Protein AF-A0AAV0IP34-F1 (afdb_monomer)

Mean predicted aligned error: 5.42 Å

Structure (mmCIF, N/CA/C/O backbone):
data_AF-A0AAV0IP34-F1
#
_entry.id   AF-A0AAV0IP34-F1
#
loop_
_atom_site.group_PDB
_atom_site.id
_atom_site.type_symbol
_atom_site.label_atom_id
_atom_site.label_alt_id
_atom_site.label_comp_id
_atom_site.label_asym_id
_atom_site.label_entity_id
_atom_site.label_seq_id
_atom_site.pdbx_PDB_ins_code
_atom_site.Cartn_x
_atom_site.Cartn_y
_atom_site.Cartn_z
_atom_site.occupancy
_atom_site.B_iso_or_equiv
_atom_site.auth_seq_id
_atom_site.auth_comp_id
_atom_site.auth_asym_id
_atom_site.auth_atom_id
_atom_site.pdbx_PDB_model_num
ATOM 1 N N . MET A 1 1 ? -0.273 5.640 -24.194 1.00 86.75 1 MET A N 1
ATOM 2 C CA . MET A 1 1 ? 0.929 6.507 -24.298 1.00 86.75 1 MET A CA 1
ATOM 3 C C . MET A 1 1 ? 2.109 5.747 -23.701 1.00 86.75 1 MET A C 1
ATOM 5 O O . MET A 1 1 ? 1.901 5.108 -22.683 1.00 86.75 1 MET A O 1
ATOM 9 N N . SER A 1 2 ? 3.304 5.751 -24.304 1.00 94.38 2 SER A N 1
ATOM 10 C CA . SER A 1 2 ? 4.506 5.132 -23.705 1.00 94.38 2 SER A CA 1
ATOM 11 C C . SER A 1 2 ? 5.457 6.221 -23.221 1.00 94.38 2 SER A C 1
ATOM 13 O O . SER A 1 2 ? 5.712 7.173 -23.952 1.00 94.38 2 SER A O 1
ATOM 15 N N . LEU A 1 3 ? 5.998 6.055 -22.018 1.00 96.06 3 LEU A N 1
ATOM 16 C CA . LEU A 1 3 ? 6.960 6.950 -21.382 1.00 96.06 3 LEU A CA 1
ATOM 17 C C . LEU A 1 3 ? 8.243 6.187 -21.041 1.00 96.06 3 LEU A C 1
ATOM 19 O O . LEU A 1 3 ? 8.255 4.955 -20.961 1.00 96.06 3 LEU A O 1
ATOM 23 N N . LYS A 1 4 ? 9.330 6.927 -20.830 1.00 95.19 4 LYS A N 1
ATOM 24 C CA . LYS A 1 4 ? 10.587 6.391 -20.308 1.00 95.19 4 LYS A CA 1
ATOM 25 C C . LYS A 1 4 ? 10.947 7.160 -19.036 1.00 95.19 4 LYS A C 1
ATOM 27 O O . LYS A 1 4 ? 11.307 8.330 -19.112 1.00 95.19 4 LYS A O 1
ATOM 32 N N . LEU A 1 5 ? 10.805 6.511 -17.884 1.00 91.62 5 LEU A N 1
ATOM 33 C CA . LEU A 1 5 ? 11.184 7.040 -16.575 1.00 91.62 5 LEU A CA 1
ATOM 34 C C . LEU A 1 5 ? 12.623 6.608 -16.283 1.00 91.62 5 LEU A C 1
ATOM 36 O O . LEU A 1 5 ? 12.868 5.480 -15.855 1.00 91.62 5 LEU A O 1
ATOM 40 N N . GLY A 1 6 ? 13.576 7.481 -16.610 1.00 92.88 6 GLY A N 1
ATOM 41 C CA . GLY A 1 6 ? 15.000 7.155 -16.581 1.00 92.88 6 GLY A CA 1
ATOM 42 C C . GLY A 1 6 ? 15.356 6.074 -17.601 1.00 92.88 6 GLY A C 1
ATOM 43 O O . GLY A 1 6 ? 15.267 6.291 -18.810 1.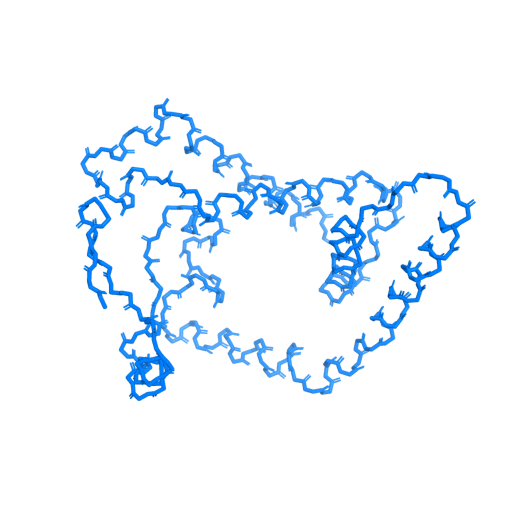00 92.88 6 GLY A O 1
ATOM 44 N N . CYS A 1 7 ? 15.748 4.899 -17.125 1.00 94.00 7 CYS A N 1
ATOM 45 C CA . CYS A 1 7 ? 16.022 3.694 -17.904 1.00 94.00 7 CYS A CA 1
ATOM 46 C C . CYS A 1 7 ? 14.799 2.767 -18.029 1.00 94.00 7 CYS A C 1
ATOM 48 O O . CYS A 1 7 ? 14.818 1.860 -18.861 1.00 94.00 7 CYS A O 1
ATOM 50 N N . THR A 1 8 ? 13.723 3.016 -17.278 1.00 92.00 8 THR A N 1
ATOM 51 C CA . THR A 1 8 ? 12.540 2.146 -17.205 1.00 92.00 8 THR A CA 1
ATOM 52 C C . THR A 1 8 ? 11.464 2.594 -18.194 1.00 92.00 8 THR A C 1
ATOM 54 O O . THR A 1 8 ? 11.059 3.756 -18.214 1.00 92.00 8 THR A O 1
ATOM 57 N N . ARG A 1 9 ? 10.973 1.682 -19.042 1.00 94.75 9 ARG A N 1
ATOM 58 C CA . ARG A 1 9 ? 9.869 1.966 -19.974 1.00 94.75 9 ARG A CA 1
ATOM 59 C C . ARG A 1 9 ? 8.528 1.704 -19.291 1.00 94.75 9 ARG A C 1
ATOM 61 O O . ARG A 1 9 ? 8.331 0.638 -18.723 1.00 94.75 9 ARG A O 1
ATOM 68 N N . VAL A 1 10 ? 7.605 2.655 -19.397 1.00 94.50 10 VAL A N 1
ATOM 69 C CA . VAL A 1 10 ? 6.279 2.592 -18.770 1.00 94.50 10 VAL A CA 1
ATOM 70 C C . VAL A 1 10 ? 5.200 2.819 -19.820 1.00 94.50 10 VAL A C 1
ATOM 72 O O . VAL A 1 10 ? 5.278 3.758 -20.611 1.00 94.50 10 VAL A O 1
ATOM 75 N N . LEU A 1 11 ? 4.174 1.971 -19.822 1.00 95.06 11 LEU A N 1
ATOM 76 C CA . LEU A 1 11 ? 2.972 2.168 -20.625 1.00 95.06 11 LEU A CA 1
ATOM 77 C C . LEU A 1 11 ? 1.887 2.813 -19.759 1.00 95.06 11 LEU A C 1
ATOM 79 O O . LEU A 1 11 ? 1.485 2.256 -18.744 1.00 95.06 11 LEU A O 1
ATOM 83 N N . VAL A 1 12 ? 1.391 3.972 -20.185 1.00 96.38 12 VAL A N 1
ATOM 84 C CA . VAL A 1 12 ? 0.277 4.668 -19.537 1.00 96.38 12 VAL A CA 1
ATOM 85 C C . VAL A 1 12 ? -1.031 4.267 -20.210 1.00 96.38 12 VAL A C 1
ATOM 87 O O . VAL A 1 12 ? -1.245 4.532 -21.404 1.00 96.38 12 VAL A O 1
ATOM 90 N N . VAL A 1 13 ? -1.900 3.644 -19.414 1.00 96.81 13 VAL A N 1
ATOM 91 C CA . VAL A 1 13 ? -3.274 3.272 -19.759 1.00 96.81 13 VAL A CA 1
ATOM 92 C C . VAL A 1 13 ? -4.207 4.387 -19.289 1.00 96.81 13 VAL A C 1
ATOM 94 O O . VAL A 1 13 ? -4.384 4.590 -18.096 1.00 96.81 13 VAL A O 1
ATOM 97 N N . SER A 1 14 ? -4.786 5.129 -20.234 1.00 96.75 14 SER A N 1
ATOM 98 C CA . SER A 1 14 ? -5.548 6.359 -19.955 1.00 96.75 14 SER A CA 1
ATOM 99 C C . SER A 1 14 ? -6.949 6.364 -20.579 1.00 96.75 14 SER A C 1
ATOM 101 O O . SER A 1 14 ? -7.483 7.418 -20.909 1.00 96.75 14 SER A O 1
ATOM 103 N N . SER A 1 15 ? -7.538 5.187 -20.813 1.00 97.62 15 SER A N 1
ATOM 104 C CA . SER A 1 15 ? -8.930 5.062 -21.266 1.00 97.62 15 SER A CA 1
ATOM 105 C C . SER A 1 15 ? -9.564 3.789 -20.718 1.00 97.62 15 SER A C 1
ATOM 107 O O . SER A 1 15 ? -8.869 2.787 -20.550 1.00 97.62 15 SER A O 1
ATOM 109 N N . ALA A 1 16 ? -10.881 3.813 -20.501 1.00 98.25 16 ALA A N 1
ATOM 110 C CA . ALA A 1 16 ? -11.627 2.663 -19.992 1.00 98.25 16 ALA A CA 1
ATOM 111 C C . ALA A 1 16 ? -11.481 1.428 -20.897 1.00 98.25 16 ALA A C 1
ATOM 113 O O . ALA A 1 16 ? -11.201 0.343 -20.404 1.00 98.25 16 ALA A O 1
ATOM 114 N N . ARG A 1 17 ? -11.558 1.609 -22.225 1.00 98.06 17 ARG A N 1
ATOM 115 C CA . ARG A 1 17 ? -11.371 0.520 -23.200 1.00 98.06 17 ARG A CA 1
ATOM 116 C C . ARG A 1 17 ? -10.004 -0.154 -23.059 1.00 98.06 17 ARG A C 1
ATOM 118 O O . ARG A 1 17 ? -9.910 -1.372 -23.085 1.00 98.06 17 ARG A O 1
ATOM 125 N N . MET A 1 18 ? -8.939 0.636 -22.908 1.00 97.31 18 MET A N 1
ATOM 126 C CA . MET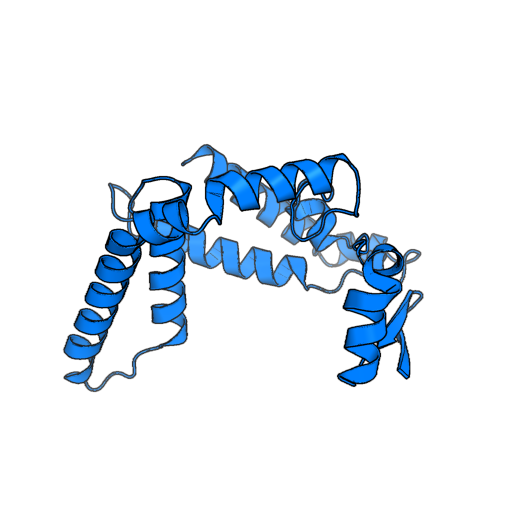 A 1 18 ? -7.594 0.081 -22.722 1.00 97.31 18 MET A CA 1
ATOM 127 C C . MET A 1 18 ? -7.407 -0.541 -21.336 1.00 97.31 18 MET A C 1
ATOM 129 O O . MET A 1 18 ? -6.674 -1.516 -21.211 1.00 97.31 18 MET A O 1
ATOM 133 N N . ALA A 1 19 ? -8.048 0.011 -20.303 1.00 97.50 19 ALA A N 1
ATOM 134 C CA . ALA A 1 19 ? -8.030 -0.572 -18.967 1.00 97.50 19 ALA A CA 1
ATOM 135 C C . ALA A 1 19 ? -8.727 -1.936 -18.946 1.00 97.50 19 ALA A C 1
ATOM 137 O O . ALA A 1 19 ? -8.187 -2.862 -18.353 1.00 97.50 19 ALA A O 1
ATOM 138 N N . GLU A 1 20 ? -9.860 -2.096 -19.639 1.00 98.25 20 GLU A N 1
ATOM 139 C CA . GLU A 1 20 ? -10.513 -3.401 -19.789 1.00 98.25 20 GLU A CA 1
ATOM 140 C C . GLU A 1 20 ? -9.595 -4.407 -20.491 1.00 98.25 20 GLU A C 1
ATOM 142 O O . GLU A 1 20 ? -9.402 -5.512 -19.987 1.00 98.25 20 GLU A O 1
ATOM 147 N N . GLU A 1 21 ? -8.951 -4.009 -21.590 1.00 98.00 21 GLU A N 1
ATOM 148 C CA . GLU A 1 21 ? -8.029 -4.902 -22.296 1.00 98.00 21 GLU A CA 1
ATOM 149 C C . GLU A 1 21 ? -6.875 -5.374 -21.395 1.00 98.00 21 GLU A C 1
ATOM 151 O O . GLU A 1 21 ? -6.560 -6.559 -21.359 1.00 98.00 21 GLU A O 1
ATOM 156 N N . VAL A 1 22 ? -6.273 -4.474 -20.614 1.00 97.19 22 VAL A N 1
ATOM 157 C CA . VAL A 1 22 ? -5.117 -4.790 -19.755 1.00 97.19 22 VAL A CA 1
ATOM 158 C C . VAL A 1 22 ? -5.511 -5.534 -18.478 1.00 97.19 22 VAL A C 1
ATOM 160 O O . VAL A 1 22 ? -4.804 -6.444 -18.057 1.00 97.19 22 VAL A O 1
ATOM 163 N N . MET A 1 23 ? -6.610 -5.139 -17.833 1.00 96.69 23 MET A N 1
ATOM 164 C CA . MET A 1 23 ? -6.983 -5.626 -16.499 1.00 96.69 23 MET A CA 1
ATOM 165 C C . MET A 1 23 ? -7.963 -6.802 -16.523 1.00 96.69 23 MET A C 1
ATOM 167 O O . MET A 1 23 ? -8.213 -7.379 -15.466 1.00 96.69 23 MET A O 1
ATOM 171 N N . LYS A 1 24 ? -8.536 -7.139 -17.686 1.00 97.31 24 LYS A N 1
ATOM 172 C CA . LYS A 1 24 ? -9.515 -8.224 -17.835 1.00 97.31 24 LYS A CA 1
ATOM 173 C C . LYS A 1 24 ? -9.183 -9.152 -19.000 1.00 97.31 24 LYS A C 1
ATOM 175 O O . LYS A 1 24 ? -9.094 -10.351 -18.777 1.00 97.31 24 LYS A O 1
ATOM 180 N N . THR A 1 25 ? -8.990 -8.634 -20.216 1.00 98.12 25 THR A N 1
ATOM 181 C CA . THR A 1 25 ? -8.715 -9.497 -21.384 1.00 98.12 25 THR A CA 1
ATOM 182 C C . THR A 1 25 ? -7.322 -10.131 -21.311 1.00 98.12 25 THR A C 1
ATOM 184 O O . THR A 1 25 ? -7.166 -11.318 -21.576 1.00 98.12 25 THR A O 1
ATOM 187 N N . GLN A 1 26 ? -6.312 -9.341 -20.937 1.00 97.38 26 GLN A N 1
ATOM 188 C CA . GLN A 1 26 ? -4.901 -9.735 -20.840 1.00 97.38 26 GLN A CA 1
ATOM 189 C C . GLN A 1 26 ? -4.409 -9.741 -19.383 1.00 97.38 26 GLN A C 1
ATOM 191 O O . GLN A 1 26 ? -3.225 -9.520 -19.115 1.00 97.38 26 GLN A O 1
ATOM 196 N N . ASP A 1 27 ? -5.311 -9.960 -18.426 1.00 96.31 27 ASP A N 1
ATOM 197 C CA . ASP A 1 27 ? -5.038 -9.791 -16.998 1.00 96.31 27 ASP A CA 1
ATOM 198 C C . ASP A 1 27 ? -3.841 -10.630 -16.522 1.00 96.31 27 ASP A C 1
ATOM 200 O O . ASP A 1 27 ? -2.946 -10.105 -15.864 1.00 96.31 27 ASP A O 1
ATOM 204 N N . LEU A 1 28 ? -3.746 -11.898 -16.926 1.00 96.00 28 LEU A N 1
ATOM 205 C CA . LEU A 1 28 ? -2.649 -12.793 -16.555 1.00 96.00 28 LEU A CA 1
ATOM 206 C C . LEU A 1 28 ? -1.280 -12.295 -17.039 1.00 96.00 28 LEU A C 1
ATOM 208 O O . LEU A 1 28 ? -0.280 -12.537 -16.366 1.00 96.00 28 LEU A O 1
ATOM 212 N N . VAL A 1 29 ? -1.227 -11.565 -18.156 1.00 96.25 29 VAL A N 1
ATOM 213 C CA . VAL A 1 29 ? 0.016 -10.989 -18.694 1.00 96.25 29 VAL A CA 1
ATOM 214 C C . VAL A 1 29 ? 0.470 -9.789 -17.858 1.00 96.25 29 VAL A C 1
ATOM 216 O O . VAL A 1 29 ? 1.665 -9.626 -17.612 1.00 96.25 29 VAL A O 1
ATOM 219 N N . PHE A 1 30 ? -0.470 -8.962 -17.387 1.00 95.62 30 PHE A N 1
ATOM 220 C CA . PHE A 1 30 ? -0.180 -7.689 -16.714 1.00 95.62 30 PHE A CA 1
ATOM 221 C C . PHE A 1 30 ? -0.392 -7.700 -15.193 1.00 95.62 30 PHE A C 1
ATOM 223 O O . PHE A 1 30 ? -0.148 -6.692 -14.531 1.00 95.62 30 PHE A O 1
ATOM 230 N N . CYS A 1 31 ? -0.831 -8.815 -14.606 1.00 94.25 31 CYS A N 1
ATOM 231 C CA . CYS A 1 31 ? -1.183 -8.877 -13.185 1.00 94.25 31 CYS A CA 1
ATOM 232 C C . CYS A 1 31 ? 0.017 -8.825 -12.229 1.00 94.25 31 CYS A C 1
ATOM 234 O O . CYS A 1 31 ? -0.170 -8.521 -11.048 1.00 94.25 31 CYS A O 1
ATOM 236 N N . SER A 1 32 ? 1.232 -9.114 -12.705 1.00 95.19 32 SER A N 1
ATOM 237 C CA . SER A 1 32 ? 2.432 -9.115 -11.863 1.00 95.19 32 SER A CA 1
ATOM 238 C C . SER A 1 32 ? 2.883 -7.697 -11.488 1.00 95.19 32 SER A C 1
ATOM 240 O O . SER A 1 32 ? 2.605 -6.728 -12.193 1.00 95.19 32 SER A O 1
ATOM 242 N N . ARG A 1 33 ? 3.575 -7.561 -10.353 1.00 94.00 33 ARG A N 1
ATOM 243 C CA . ARG A 1 33 ? 4.037 -6.274 -9.812 1.00 94.00 33 ARG A CA 1
ATOM 244 C C . ARG A 1 33 ? 5.515 -6.023 -10.132 1.00 94.00 33 ARG A C 1
ATOM 246 O O . ARG A 1 33 ? 6.312 -6.965 -10.069 1.00 94.00 33 ARG A O 1
ATOM 253 N N . PRO A 1 34 ? 5.905 -4.775 -10.458 1.00 92.62 34 PRO A N 1
ATOM 254 C CA . PRO A 1 34 ? 7.310 -4.429 -10.648 1.00 92.62 34 PRO A CA 1
ATOM 255 C C . PRO A 1 34 ? 8.094 -4.587 -9.338 1.00 92.62 34 PRO A C 1
ATOM 257 O O . PRO A 1 34 ? 7.546 -4.425 -8.250 1.00 92.62 34 PRO A O 1
ATOM 260 N N . SER A 1 35 ? 9.387 -4.903 -9.442 1.00 93.12 35 SER A N 1
ATOM 261 C CA . SER A 1 35 ? 10.291 -4.879 -8.289 1.00 93.12 35 SER A CA 1
ATOM 262 C C . SER A 1 35 ? 10.782 -3.453 -8.088 1.00 93.12 35 SER A C 1
ATOM 264 O O . SER A 1 35 ? 11.529 -2.953 -8.923 1.00 93.12 35 SER A O 1
ATOM 266 N N . LEU A 1 36 ? 10.317 -2.812 -7.021 1.00 95.00 36 LEU A N 1
ATOM 267 C CA . LEU A 1 36 ? 10.688 -1.451 -6.641 1.00 95.00 36 LEU A CA 1
ATOM 268 C C . LEU A 1 36 ? 11.314 -1.481 -5.252 1.00 95.00 36 LEU A C 1
ATOM 270 O O . LEU A 1 36 ? 10.904 -2.286 -4.415 1.00 95.00 36 LEU A O 1
ATOM 274 N N . THR A 1 37 ? 12.272 -0.600 -4.999 1.00 96.44 37 THR A N 1
ATOM 275 C CA . THR A 1 37 ? 13.106 -0.626 -3.795 1.00 96.44 37 THR A CA 1
ATOM 276 C C . THR A 1 37 ? 12.279 -0.452 -2.525 1.00 96.44 37 THR A C 1
ATOM 278 O O . THR A 1 37 ? 12.287 -1.341 -1.675 1.00 96.44 37 THR A O 1
ATOM 281 N N . GLY A 1 38 ? 11.486 0.618 -2.416 1.00 96.06 38 GLY A N 1
ATOM 282 C CA . GLY A 1 38 ? 10.614 0.853 -1.255 1.00 96.06 38 GLY A CA 1
ATOM 283 C C . GLY A 1 38 ? 9.705 -0.346 -0.938 1.00 96.06 38 GLY A C 1
ATOM 284 O O . GLY A 1 38 ? 9.838 -0.943 0.135 1.00 96.06 38 GLY A O 1
ATOM 285 N N . PRO A 1 39 ? 8.841 -0.769 -1.884 1.00 95.31 39 PRO A N 1
ATOM 286 C CA . PRO A 1 39 ? 8.021 -1.962 -1.728 1.00 95.31 39 PRO A CA 1
ATOM 287 C C . PRO A 1 39 ? 8.812 -3.221 -1.382 1.00 95.31 39 PRO A C 1
ATOM 289 O O . PRO A 1 39 ? 8.413 -3.909 -0.452 1.00 95.31 39 PRO A O 1
ATOM 292 N N . ASN A 1 40 ? 9.929 -3.524 -2.054 1.00 95.44 40 ASN A N 1
ATOM 293 C CA . ASN A 1 40 ? 10.727 -4.727 -1.779 1.00 95.44 40 ASN A CA 1
ATOM 294 C C . ASN A 1 40 ? 11.111 -4.837 -0.297 1.00 95.44 40 ASN A C 1
ATOM 296 O O . ASN A 1 40 ? 10.975 -5.911 0.285 1.00 95.44 40 ASN A O 1
ATOM 300 N N . HIS A 1 41 ? 11.566 -3.742 0.312 1.00 95.25 41 HIS A N 1
ATOM 301 C CA . HIS A 1 41 ? 11.979 -3.742 1.714 1.00 95.25 41 HIS A CA 1
ATOM 302 C C . HIS A 1 41 ? 10.782 -3.813 2.669 1.00 95.25 41 HIS A C 1
ATOM 304 O O . HIS A 1 41 ? 10.755 -4.669 3.550 1.00 95.25 41 HIS A O 1
ATOM 310 N N . LEU A 1 42 ? 9.766 -2.970 2.460 1.00 94.69 42 LEU A N 1
ATOM 311 C CA . LEU A 1 42 ? 8.614 -2.869 3.365 1.00 94.69 42 LEU A CA 1
ATOM 312 C C . LEU A 1 42 ? 7.656 -4.063 3.299 1.00 94.69 42 LEU A C 1
ATOM 314 O O . LEU A 1 42 ? 6.862 -4.268 4.211 1.00 94.69 42 LEU A O 1
ATOM 318 N N . SER A 1 43 ? 7.709 -4.845 2.222 1.00 93.12 43 SER A N 1
ATOM 319 C CA . SER A 1 43 ? 6.861 -6.026 2.024 1.00 93.12 43 SER A CA 1
ATOM 320 C C . SER A 1 43 ? 7.591 -7.357 2.209 1.00 93.12 43 SER A C 1
ATOM 322 O O . SER A 1 43 ? 7.141 -8.388 1.698 1.00 93.12 43 SER A O 1
ATOM 324 N N . TYR A 1 44 ? 8.723 -7.345 2.919 1.00 92.50 44 TYR A N 1
ATOM 325 C CA . TYR A 1 44 ? 9.523 -8.540 3.203 1.00 92.50 44 TYR A CA 1
ATOM 326 C C . TYR A 1 44 ? 9.880 -9.318 1.929 1.00 92.50 44 TYR A C 1
ATOM 328 O O . TYR A 1 44 ? 9.560 -10.500 1.792 1.00 92.50 44 TYR A O 1
ATOM 336 N N . ASP A 1 45 ? 10.529 -8.631 0.986 1.00 93.62 45 ASP A N 1
ATOM 337 C CA . ASP A 1 45 ? 10.887 -9.155 -0.337 1.00 93.62 45 ASP A CA 1
ATOM 338 C C . ASP A 1 45 ? 9.657 -9.512 -1.195 1.00 93.62 45 ASP A C 1
ATOM 340 O O . ASP A 1 45 ? 9.589 -10.568 -1.827 1.00 93.62 45 ASP A O 1
ATOM 344 N N . ARG A 1 46 ? 8.654 -8.616 -1.220 1.00 92.44 46 ARG A N 1
ATOM 345 C CA . ARG A 1 46 ? 7.416 -8.751 -2.017 1.00 92.44 46 ARG A CA 1
ATOM 346 C C . ARG A 1 46 ? 6.658 -10.043 -1.727 1.00 92.44 46 ARG A C 1
ATOM 348 O O . ARG A 1 46 ? 6.205 -10.741 -2.638 1.00 92.44 46 ARG A O 1
ATOM 355 N N . ARG A 1 47 ? 6.513 -10.372 -0.445 1.00 91.69 47 ARG A N 1
ATOM 356 C CA . ARG A 1 47 ? 5.726 -11.527 0.019 1.00 91.69 47 ARG A CA 1
ATOM 357 C C . ARG A 1 47 ? 4.319 -11.149 0.473 1.00 91.69 47 ARG A C 1
ATOM 359 O O . ARG A 1 47 ? 3.570 -12.013 0.923 1.00 91.69 47 ARG A O 1
ATOM 366 N N . ASP A 1 48 ? 3.944 -9.883 0.329 1.00 91.81 48 ASP A N 1
ATOM 367 C CA . ASP A 1 48 ? 2.615 -9.375 0.637 1.00 91.81 48 ASP A CA 1
ATOM 368 C C . ASP A 1 48 ? 1.622 -9.541 -0.537 1.00 91.81 48 ASP A C 1
ATOM 370 O O . ASP A 1 48 ? 1.965 -9.951 -1.650 1.00 91.81 48 ASP A O 1
ATOM 374 N N . ILE A 1 49 ? 0.352 -9.205 -0.290 1.00 93.69 49 ILE A N 1
ATOM 375 C CA . ILE A 1 49 ? -0.732 -9.359 -1.275 1.00 93.69 49 ILE A CA 1
ATOM 376 C C . ILE A 1 49 ? -0.794 -8.231 -2.318 1.00 93.69 49 ILE A C 1
ATOM 378 O O . ILE A 1 49 ? -1.419 -8.411 -3.367 1.00 93.69 49 ILE A O 1
ATOM 382 N N . SER A 1 50 ? -0.187 -7.078 -2.039 1.00 92.88 50 SER A N 1
ATOM 383 C CA . SER A 1 50 ? -0.291 -5.841 -2.819 1.00 92.88 50 SER A CA 1
ATOM 384 C C . SER A 1 50 ? 0.886 -5.653 -3.778 1.00 92.88 50 SER A C 1
ATOM 386 O O . SER A 1 50 ? 0.653 -5.304 -4.942 1.00 92.88 50 SER A O 1
ATOM 388 N N . PHE A 1 51 ? 2.119 -5.912 -3.322 1.00 93.75 51 PHE A N 1
ATOM 389 C CA . PHE A 1 51 ? 3.358 -5.725 -4.095 1.00 93.75 51 PHE A CA 1
ATOM 390 C C . PHE A 1 51 ? 4.026 -7.036 -4.534 1.00 93.75 51 PHE A C 1
ATOM 392 O O . PHE A 1 51 ? 4.971 -7.011 -5.327 1.00 93.75 51 PHE A O 1
ATOM 399 N N . GLY A 1 52 ? 3.498 -8.181 -4.092 1.00 94.56 52 GLY A N 1
ATOM 400 C CA . GLY A 1 52 ? 3.935 -9.503 -4.527 1.00 94.56 52 GLY A CA 1
ATOM 401 C C . GLY A 1 52 ? 3.789 -9.755 -6.035 1.00 94.56 52 GLY A C 1
ATOM 402 O O . GLY A 1 52 ? 2.777 -9.369 -6.633 1.00 94.56 52 GLY A O 1
ATOM 403 N N . PRO A 1 53 ? 4.763 -10.423 -6.686 1.00 95.31 53 PRO A N 1
ATOM 404 C CA . PRO A 1 53 ? 4.600 -10.882 -8.058 1.00 95.31 53 PRO A CA 1
ATOM 405 C C . PRO A 1 53 ? 3.556 -12.003 -8.130 1.00 95.31 53 PRO A C 1
ATOM 407 O O . PRO A 1 53 ? 3.418 -12.825 -7.216 1.00 95.31 53 PRO A O 1
ATOM 410 N N . TYR A 1 54 ? 2.849 -12.081 -9.258 1.00 95.06 54 TYR A N 1
ATOM 411 C CA . TYR A 1 54 ? 1.866 -13.138 -9.469 1.00 95.06 54 TYR A CA 1
ATOM 412 C C . TYR A 1 54 ? 2.551 -14.511 -9.466 1.00 95.06 54 TYR A C 1
ATOM 414 O O . TYR A 1 54 ? 3.443 -14.789 -10.267 1.00 95.06 54 TYR A O 1
ATOM 422 N N . SER A 1 55 ? 2.140 -15.371 -8.539 1.00 95.00 55 SER A N 1
ATOM 423 C CA . SER A 1 55 ? 2.744 -16.681 -8.295 1.00 95.00 55 SER A CA 1
ATOM 424 C C . SER A 1 55 ? 1.728 -17.640 -7.673 1.00 95.00 55 SER A C 1
ATOM 426 O O . SER A 1 55 ? 0.651 -17.227 -7.236 1.00 95.00 55 SER A O 1
ATOM 428 N N . ALA A 1 56 ? 2.061 -18.933 -7.605 1.00 96.12 56 ALA A N 1
ATOM 429 C CA . ALA A 1 56 ? 1.223 -19.912 -6.912 1.00 96.12 56 ALA A CA 1
ATOM 430 C C . ALA A 1 56 ? 1.026 -19.552 -5.428 1.00 96.12 56 ALA A C 1
ATOM 432 O O . ALA A 1 56 ? -0.098 -19.616 -4.939 1.00 96.12 56 ALA A O 1
ATOM 433 N N . TYR A 1 57 ? 2.090 -19.095 -4.759 1.00 94.69 57 TYR A N 1
ATOM 434 C CA . TYR A 1 57 ? 2.034 -18.612 -3.379 1.00 94.69 57 TYR A CA 1
ATOM 435 C C . TYR A 1 57 ? 1.087 -17.416 -3.234 1.00 94.69 57 TYR A C 1
ATOM 437 O O . TYR A 1 57 ? 0.154 -17.463 -2.437 1.00 94.69 57 TYR A O 1
ATOM 445 N N . TRP A 1 58 ? 1.267 -16.379 -4.059 1.00 96.06 58 TRP A N 1
ATOM 446 C CA . TRP A 1 58 ? 0.426 -15.180 -4.008 1.00 96.06 58 TRP A CA 1
ATOM 447 C C . TRP A 1 58 ? -1.057 -15.506 -4.229 1.00 96.06 58 TRP A C 1
ATOM 449 O O . TRP A 1 58 ? -1.918 -14.987 -3.518 1.00 96.06 58 TRP A O 1
ATOM 459 N N . ARG A 1 59 ? -1.369 -16.406 -5.175 1.00 96.25 59 ARG A N 1
ATOM 460 C CA . ARG A 1 59 ? -2.749 -16.858 -5.411 1.00 96.25 59 ARG A CA 1
ATOM 461 C C . ARG A 1 59 ? -3.352 -17.519 -4.180 1.00 96.25 59 ARG A C 1
ATOM 463 O O . ARG A 1 59 ? -4.508 -17.244 -3.869 1.00 96.25 59 ARG A O 1
ATOM 470 N N . GLU A 1 60 ? -2.590 -18.374 -3.505 1.00 96.88 60 GLU A N 1
ATOM 471 C CA . GLU A 1 60 ? -3.077 -19.088 -2.329 1.00 96.88 60 GLU A CA 1
ATOM 472 C C . GLU A 1 60 ? -3.306 -18.133 -1.155 1.00 96.88 60 GLU A C 1
ATOM 474 O O . GLU A 1 60 ? -4.390 -18.134 -0.575 1.00 96.88 60 GLU A O 1
ATOM 479 N N . ILE A 1 61 ? -2.363 -17.227 -0.875 1.00 96.31 61 ILE A N 1
ATOM 480 C CA . ILE A 1 61 ? -2.543 -16.203 0.165 1.00 96.31 61 ILE A CA 1
ATOM 481 C C . ILE A 1 61 ? -3.749 -15.311 -0.149 1.00 96.31 61 ILE A C 1
ATOM 483 O O . ILE A 1 61 ? -4.609 -15.107 0.709 1.00 96.31 61 ILE A O 1
ATOM 487 N N . ARG A 1 62 ? -3.883 -14.832 -1.393 1.00 95.88 62 ARG A N 1
ATOM 488 C CA . ARG A 1 62 ? -5.041 -14.024 -1.803 1.00 95.88 62 ARG A CA 1
ATOM 489 C C . ARG A 1 62 ? -6.351 -14.787 -1.624 1.00 95.88 62 ARG A C 1
ATOM 491 O O . ARG A 1 62 ? -7.325 -14.209 -1.144 1.00 95.88 62 ARG A O 1
ATOM 498 N N . LYS A 1 63 ? -6.386 -16.069 -1.993 1.00 97.25 63 LYS A N 1
ATOM 499 C CA . LYS A 1 63 ? -7.556 -16.933 -1.805 1.00 97.25 63 LYS A CA 1
ATOM 500 C C . LYS A 1 63 ? -7.903 -17.063 -0.324 1.00 97.25 63 LYS A C 1
ATOM 502 O O . LYS A 1 63 ? -9.066 -16.874 0.019 1.00 97.25 63 LYS A O 1
ATOM 507 N N . ILE A 1 64 ? -6.921 -17.308 0.544 1.00 96.81 64 ILE A N 1
ATOM 508 C CA . ILE A 1 64 ? -7.119 -17.375 1.999 1.00 96.81 64 ILE A CA 1
ATOM 509 C C . ILE A 1 64 ? -7.727 -16.065 2.515 1.00 96.81 64 ILE A C 1
ATOM 511 O O . ILE A 1 64 ? -8.754 -16.097 3.194 1.00 96.81 64 ILE A O 1
ATOM 515 N N . CYS A 1 65 ? -7.163 -14.911 2.145 1.00 95.38 65 CYS A N 1
ATOM 516 C CA . CYS A 1 65 ? -7.695 -13.611 2.553 1.00 95.38 65 CYS A CA 1
ATOM 517 C C . CYS A 1 65 ? -9.143 -13.410 2.082 1.00 95.38 65 CYS A C 1
ATOM 519 O O . CYS A 1 65 ? -10.002 -13.026 2.873 1.00 95.38 65 CYS A O 1
ATOM 521 N N . VAL A 1 66 ? -9.450 -13.701 0.815 1.00 96.25 66 VAL A N 1
ATOM 522 C CA . VAL A 1 66 ? -10.812 -13.542 0.276 1.00 96.25 66 VAL A CA 1
ATOM 523 C C . VAL A 1 66 ? -11.801 -14.479 0.968 1.00 96.25 66 VAL A C 1
ATOM 525 O O . VAL A 1 66 ? -12.877 -14.048 1.376 1.00 96.25 66 VAL A O 1
ATOM 528 N N . VAL A 1 67 ? -11.437 -15.749 1.141 1.00 96.62 67 VAL A N 1
ATOM 529 C CA . VAL A 1 67 ? -12.328 -16.769 1.705 1.00 96.62 67 VAL A CA 1
ATOM 530 C C . VAL A 1 67 ? -12.539 -16.576 3.202 1.00 96.62 67 VAL A C 1
ATOM 532 O O . VAL A 1 67 ? -13.649 -16.802 3.671 1.00 96.62 67 VAL A O 1
ATOM 535 N N . HIS A 1 68 ? -11.534 -16.140 3.963 1.00 93.88 68 HIS A N 1
ATOM 536 C CA . HIS A 1 68 ? -11.603 -16.132 5.431 1.00 93.88 68 HIS A CA 1
ATOM 537 C C . HIS A 1 68 ? -11.677 -14.744 6.074 1.00 93.88 68 HIS A C 1
ATOM 539 O O . HIS A 1 68 ? -12.168 -14.634 7.201 1.00 93.88 68 HIS A O 1
ATOM 545 N N . LEU A 1 69 ? -11.218 -13.693 5.391 1.00 92.12 69 LEU A N 1
ATOM 546 C CA . LEU A 1 69 ? -11.213 -12.326 5.925 1.00 92.12 69 LEU A CA 1
ATOM 547 C C . LEU A 1 69 ? -12.238 -11.442 5.214 1.00 92.12 69 LEU A C 1
ATOM 549 O O . LEU A 1 69 ? -13.017 -10.760 5.873 1.00 92.12 69 LEU A O 1
ATOM 553 N N . PHE A 1 70 ? -12.280 -11.496 3.882 1.00 93.12 70 PHE A N 1
ATOM 554 C CA . PHE A 1 70 ? -13.088 -10.584 3.066 1.00 93.12 70 PHE A CA 1
ATOM 555 C C . PHE A 1 70 ? -14.403 -11.184 2.550 1.00 93.12 70 PHE A C 1
ATOM 557 O O . PHE A 1 70 ? -15.058 -10.586 1.698 1.00 93.12 70 PHE A O 1
ATOM 564 N N . ASN A 1 71 ? -14.826 -12.347 3.054 1.00 95.69 71 ASN A N 1
ATOM 565 C CA . ASN A 1 71 ? -16.131 -12.901 2.696 1.00 95.69 71 ASN A CA 1
ATOM 566 C C . ASN A 1 71 ? -17.276 -12.107 3.356 1.00 95.69 71 ASN A C 1
ATOM 568 O O . ASN A 1 71 ? -17.103 -11.516 4.423 1.00 95.69 71 ASN A O 1
ATOM 572 N N . SER A 1 72 ? -18.467 -12.145 2.747 1.00 96.69 72 SER A N 1
ATOM 573 C CA . SER A 1 72 ? -19.631 -11.363 3.194 1.00 96.69 72 SER A CA 1
ATOM 574 C C . SER A 1 72 ? -19.994 -11.601 4.663 1.00 96.69 72 SER A C 1
ATOM 576 O O . SER A 1 72 ? -20.242 -10.643 5.391 1.00 96.69 72 SER A O 1
ATOM 578 N N . ASN A 1 73 ? -19.969 -12.854 5.128 1.00 96.12 73 ASN A N 1
ATOM 579 C CA . ASN A 1 73 ? -20.325 -13.189 6.510 1.00 96.12 73 ASN A CA 1
ATOM 580 C C . ASN A 1 73 ? -19.321 -12.589 7.503 1.00 96.12 73 ASN A C 1
ATOM 582 O O . ASN A 1 73 ? -19.709 -12.044 8.535 1.00 96.12 73 ASN A O 1
ATOM 586 N N . ARG A 1 74 ? -18.020 -12.641 7.186 1.00 94.31 74 ARG A N 1
ATOM 587 C CA . ARG A 1 74 ? -16.971 -12.057 8.034 1.00 94.31 74 ARG A CA 1
ATOM 588 C C . ARG A 1 74 ? -17.039 -10.539 8.028 1.00 94.31 74 ARG A C 1
ATOM 590 O O . ARG A 1 74 ? -17.047 -9.938 9.098 1.00 94.31 74 ARG A O 1
ATOM 597 N N . VAL A 1 75 ? -17.215 -9.916 6.866 1.00 94.38 75 VAL A N 1
ATOM 598 C CA . VAL A 1 75 ? -17.403 -8.461 6.768 1.00 94.38 75 VAL A CA 1
ATOM 599 C C . VAL A 1 75 ? -18.625 -7.995 7.572 1.00 94.38 75 VAL A C 1
ATOM 601 O O . VAL A 1 75 ? -18.534 -6.987 8.281 1.00 94.38 75 VAL A O 1
ATOM 604 N N . GLN A 1 76 ? -19.743 -8.727 7.524 1.00 96.31 76 GLN A N 1
ATOM 605 C CA . GLN A 1 76 ? -20.938 -8.444 8.329 1.00 96.31 76 GLN A CA 1
ATOM 606 C C . GLN A 1 76 ? -20.686 -8.627 9.828 1.00 96.31 76 GLN A C 1
ATOM 608 O O . GLN A 1 76 ? -21.112 -7.787 10.615 1.00 96.31 76 GLN A O 1
ATOM 613 N N . SER A 1 77 ? -19.924 -9.648 10.230 1.00 95.00 77 SER A N 1
ATOM 614 C CA . SER A 1 77 ? -19.587 -9.860 11.646 1.00 95.00 77 SER A CA 1
ATOM 615 C C . SER A 1 77 ? -18.819 -8.688 12.276 1.00 95.00 77 SER A C 1
ATOM 617 O O . SER A 1 77 ? -18.938 -8.450 13.474 1.00 95.00 77 SER A O 1
ATOM 619 N N . PHE A 1 78 ? -18.100 -7.897 11.469 1.00 94.69 78 PHE A N 1
ATOM 620 C CA . PHE A 1 78 ? -17.401 -6.686 11.912 1.00 94.69 78 PHE A CA 1
ATOM 621 C C . PHE A 1 78 ? -18.257 -5.403 11.851 1.00 94.69 78 PHE A C 1
ATOM 623 O O . PHE A 1 78 ? -17.741 -4.318 12.123 1.00 94.69 78 PHE A O 1
ATOM 630 N N . SER A 1 79 ? -19.551 -5.482 11.503 1.00 95.75 79 SER A N 1
ATOM 631 C CA . SER A 1 79 ? -20.439 -4.302 11.467 1.00 95.75 79 SER A CA 1
ATOM 632 C C . SER A 1 79 ? -20.507 -3.551 12.797 1.00 95.75 79 SER A C 1
ATOM 634 O O . SER A 1 79 ? -20.305 -2.338 12.773 1.00 95.75 79 SER A O 1
ATOM 636 N N . PRO A 1 80 ? -20.640 -4.226 13.960 1.00 95.44 80 PRO A N 1
ATOM 637 C CA . PRO A 1 80 ? -20.692 -3.530 15.246 1.00 95.44 80 PRO A CA 1
ATOM 638 C C . PRO A 1 80 ? -19.430 -2.711 15.548 1.00 95.44 80 PRO A C 1
ATOM 640 O O . PRO A 1 80 ? -19.505 -1.656 16.176 1.00 95.44 80 PRO A O 1
ATOM 643 N N . VAL A 1 81 ? -18.258 -3.165 15.080 1.00 93.94 81 VAL A N 1
ATOM 644 C CA . VAL A 1 81 ? -17.003 -2.408 15.210 1.00 93.94 81 VAL A CA 1
ATOM 645 C C . VAL A 1 81 ? -17.085 -1.127 14.386 1.00 93.94 81 VAL A C 1
ATOM 647 O O . VAL A 1 81 ? -16.852 -0.048 14.921 1.00 93.94 81 VAL A O 1
ATOM 650 N N . ARG A 1 82 ? -17.464 -1.225 13.106 1.00 95.06 82 ARG A N 1
ATOM 651 C CA . ARG A 1 82 ? -17.577 -0.054 12.222 1.00 95.06 82 ARG A CA 1
ATOM 652 C C . ARG A 1 82 ? -18.615 0.944 12.723 1.00 95.06 82 ARG A C 1
ATOM 654 O O . ARG A 1 82 ? -18.321 2.130 12.792 1.00 95.06 82 ARG A O 1
ATOM 661 N N . GLU A 1 83 ? -19.798 0.467 13.098 1.00 96.38 83 GLU A N 1
ATOM 662 C CA . GLU A 1 83 ? -20.885 1.303 13.616 1.00 96.38 83 GLU A CA 1
ATOM 663 C C . GLU A 1 83 ? -20.469 2.033 14.893 1.00 96.38 83 GLU A C 1
ATOM 665 O O . GLU A 1 83 ? -20.683 3.240 15.004 1.00 96.38 83 GLU A O 1
ATOM 670 N N . GLY A 1 84 ? -19.814 1.336 15.826 1.00 94.44 84 GLY A N 1
ATOM 671 C CA . GLY A 1 84 ? -19.320 1.942 17.060 1.00 94.44 84 GLY A CA 1
ATOM 672 C C . GLY A 1 84 ? -18.262 3.020 16.813 1.00 94.44 84 GLY A C 1
ATOM 673 O O . GLY A 1 84 ? -18.372 4.120 17.353 1.00 94.44 84 GLY A O 1
ATOM 674 N N . GLU A 1 85 ? -17.259 2.735 15.976 1.00 92.75 85 GLU A N 1
ATOM 675 C CA . GLU A 1 85 ? -16.180 3.690 15.686 1.00 92.75 85 GLU A CA 1
ATOM 676 C C . GLU A 1 85 ? -16.676 4.920 14.912 1.00 92.75 85 GLU A C 1
ATOM 678 O O . GLU A 1 85 ? -16.313 6.053 15.239 1.00 92.75 85 GLU A O 1
ATOM 683 N N . VAL A 1 86 ? -17.558 4.722 13.928 1.00 95.00 86 VAL A N 1
ATOM 684 C CA . VAL A 1 86 ? -18.166 5.824 13.169 1.00 95.00 86 VAL A CA 1
ATOM 685 C C . VAL A 1 86 ? -19.069 6.667 14.066 1.00 95.00 86 VAL A C 1
ATOM 687 O O . VAL A 1 86 ? -18.972 7.893 14.026 1.00 95.00 86 VAL A O 1
ATOM 690 N N . SER A 1 87 ? -19.884 6.045 14.925 1.00 95.75 87 SER A N 1
ATOM 691 C CA . SER A 1 87 ? -20.753 6.775 15.861 1.00 95.75 87 SER A CA 1
ATOM 692 C C . SER A 1 87 ? -19.936 7.675 16.792 1.00 95.75 87 SER A C 1
ATOM 694 O O . SER A 1 87 ? -20.224 8.867 16.906 1.00 95.75 87 SER A O 1
ATOM 696 N N . GLN A 1 88 ? -18.848 7.157 17.374 1.00 91.56 88 GLN A N 1
ATOM 697 C CA . GLN A 1 88 ? -17.944 7.961 18.205 1.00 91.56 88 GLN A CA 1
ATOM 698 C C . GLN A 1 88 ? -17.312 9.124 17.435 1.00 91.56 88 GLN A C 1
ATOM 700 O O . GLN A 1 88 ? -17.201 10.230 17.965 1.00 91.56 88 GLN A O 1
ATOM 705 N N . MET A 1 89 ? -16.891 8.903 16.186 1.00 91.62 89 MET A N 1
ATOM 706 C CA . MET A 1 89 ? -16.358 9.978 15.349 1.00 91.62 89 MET A CA 1
ATOM 707 C C . MET A 1 89 ? -17.414 11.063 15.101 1.00 91.62 89 MET A C 1
ATOM 709 O O . MET A 1 89 ? -17.120 12.244 15.278 1.00 91.62 89 MET A O 1
ATOM 713 N N . THR A 1 90 ? -18.644 10.683 14.740 1.00 93.19 90 THR A N 1
ATOM 714 C CA . THR A 1 90 ? -19.728 11.649 14.496 1.00 93.19 90 THR A CA 1
ATOM 715 C C . THR A 1 90 ? -20.081 12.453 15.743 1.00 93.19 90 THR A C 1
ATOM 717 O O . THR A 1 90 ? -20.286 13.662 15.654 1.00 93.19 90 THR A O 1
ATOM 720 N N . GLU A 1 91 ? -20.061 11.825 16.919 1.00 92.12 91 GLU A N 1
ATOM 721 C CA . GLU A 1 91 ? -20.280 12.512 18.187 1.00 92.12 91 GLU A CA 1
ATOM 722 C C . GLU A 1 91 ? -19.156 13.512 18.492 1.00 92.12 91 GLU A C 1
ATOM 724 O O . GLU A 1 91 ? -19.432 14.653 18.865 1.00 92.12 91 GLU A O 1
ATOM 729 N N . ARG A 1 92 ? -17.886 13.131 18.284 1.00 87.25 92 ARG A N 1
ATOM 730 C CA . ARG A 1 92 ? -16.742 14.048 18.437 1.00 87.25 92 ARG A CA 1
ATOM 731 C C . ARG A 1 92 ? -16.876 15.257 17.511 1.00 87.25 92 ARG A C 1
ATOM 733 O O . ARG A 1 92 ? -16.751 16.382 17.981 1.00 87.25 92 ARG A O 1
ATOM 740 N N . ILE A 1 93 ? -17.208 15.034 16.238 1.00 90.12 93 ILE A N 1
ATOM 741 C CA . ILE A 1 93 ? -17.435 16.110 15.261 1.00 90.12 93 ILE A CA 1
ATOM 742 C C . ILE A 1 93 ? -18.582 17.023 15.719 1.00 90.12 93 ILE A C 1
ATOM 744 O O . ILE A 1 93 ? -18.427 18.243 15.725 1.00 90.12 93 ILE A O 1
ATOM 748 N N . SER A 1 94 ? -19.706 16.452 16.161 1.00 90.44 94 SER A N 1
ATOM 749 C CA . SER A 1 94 ? -20.859 17.220 16.649 1.00 90.44 94 SER A CA 1
ATOM 750 C C . SER A 1 94 ? -20.555 18.026 17.915 1.00 90.44 94 SER A C 1
ATOM 752 O O . SER A 1 94 ? -21.136 19.088 18.124 1.00 90.44 94 SER A O 1
ATOM 754 N N . ARG A 1 95 ? -19.669 17.547 18.791 1.00 87.31 95 ARG A N 1
ATOM 755 C CA . ARG A 1 95 ? -19.231 18.315 19.966 1.00 87.31 95 ARG A CA 1
ATOM 756 C C . ARG A 1 95 ? -18.300 19.453 19.554 1.00 87.31 95 ARG A C 1
ATOM 758 O O . ARG A 1 95 ? -18.467 20.578 20.015 1.00 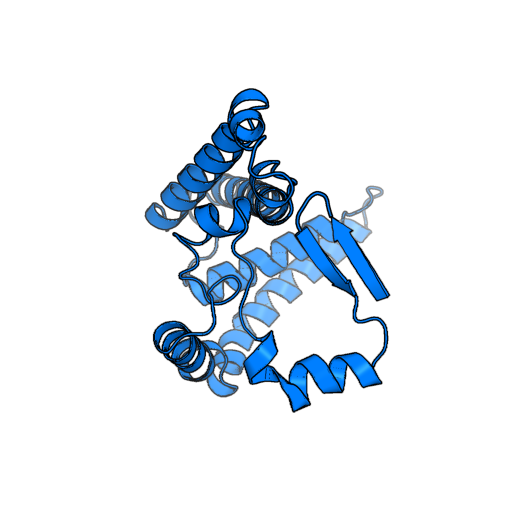87.31 95 ARG A O 1
ATOM 765 N N . SER A 1 96 ? -17.367 19.182 18.643 1.00 84.75 96 SER A N 1
ATOM 766 C CA . SER A 1 96 ? -16.427 20.177 18.121 1.00 84.75 96 SER A CA 1
ATOM 767 C C . SER A 1 96 ? -17.095 21.263 17.276 1.00 84.75 96 SER A C 1
ATOM 769 O O . SER A 1 96 ? -16.569 22.369 17.220 1.00 84.75 96 SER A O 1
ATOM 771 N N . SER A 1 97 ? -18.268 21.005 16.683 1.00 82.50 97 SER A N 1
ATOM 772 C CA . SER A 1 97 ? -18.997 21.996 15.876 1.00 82.50 97 SER A CA 1
ATOM 773 C C . SER A 1 97 ? -19.470 23.224 16.662 1.00 82.50 97 SER A C 1
ATOM 775 O O . SER A 1 97 ? -19.864 24.216 16.060 1.00 82.50 97 SER A O 1
ATOM 777 N N . HIS A 1 98 ? -19.461 23.158 17.996 1.00 79.31 98 HIS A N 1
ATOM 778 C CA . HIS A 1 98 ? -19.819 24.273 18.875 1.00 79.31 98 HIS A CA 1
ATOM 779 C C . HIS A 1 98 ? -18.625 25.193 19.190 1.00 79.31 98 HIS A C 1
ATOM 781 O O . HIS A 1 98 ? -18.809 26.248 19.793 1.00 79.31 98 HIS A O 1
ATOM 787 N N . GLY A 1 99 ? -17.403 24.797 18.818 1.00 77.88 99 GLY A N 1
ATOM 788 C CA . GLY A 1 99 ? -16.195 25.602 18.981 1.00 77.88 99 GLY A CA 1
ATOM 789 C C . GLY A 1 99 ? -15.846 26.396 17.720 1.00 77.88 99 GLY A C 1
ATOM 790 O O . GLY A 1 99 ? -16.219 26.024 16.613 1.00 77.88 99 GLY A O 1
ATOM 791 N N . SER A 1 100 ? -15.067 27.469 17.877 1.00 76.62 100 SER A N 1
ATOM 792 C CA . SER A 1 100 ? -14.580 28.285 16.749 1.00 76.62 100 SER A CA 1
ATOM 793 C C . SER A 1 100 ? -13.400 27.664 15.987 1.00 76.62 100 SER A C 1
ATOM 795 O O . SER A 1 100 ? -12.936 28.248 15.009 1.00 76.62 100 SER A O 1
ATOM 797 N N . ASN A 1 101 ? -12.880 26.516 16.435 1.00 82.75 101 ASN A N 1
ATOM 798 C CA . ASN A 1 101 ? -11.703 25.897 15.831 1.00 82.75 101 ASN A CA 1
ATOM 799 C C . ASN A 1 101 ? -12.105 24.969 14.676 1.00 82.75 101 ASN A C 1
ATOM 801 O O . ASN A 1 101 ? -12.948 24.091 14.875 1.00 82.75 101 ASN A O 1
ATOM 805 N N . PRO A 1 102 ? -11.487 25.112 13.490 1.00 86.00 102 PRO A N 1
ATOM 806 C CA . PRO A 1 102 ? -11.714 24.190 12.387 1.00 86.00 102 PRO A CA 1
ATOM 807 C C . PRO A 1 102 ? -11.237 22.779 12.754 1.00 86.00 102 PRO A C 1
ATOM 809 O O . PRO A 1 102 ? -10.225 22.608 13.434 1.00 86.00 102 PRO A O 1
ATOM 812 N N . LEU A 1 103 ? -11.973 21.771 12.284 1.00 86.50 103 LEU A N 1
ATOM 813 C CA . LEU A 1 103 ? -11.655 20.358 12.481 1.00 86.50 103 LEU A CA 1
ATOM 814 C C . LEU A 1 103 ? -10.979 19.790 11.229 1.00 86.50 103 LEU A C 1
ATOM 816 O O . LEU A 1 103 ? -11.492 19.951 10.121 1.00 86.50 103 LEU A O 1
ATOM 820 N N . ASP A 1 104 ? -9.859 19.089 11.407 1.00 88.19 104 ASP A N 1
ATOM 821 C CA . ASP A 1 104 ? -9.203 18.353 10.325 1.00 88.19 104 ASP A CA 1
ATOM 822 C C . ASP A 1 104 ? -9.918 17.015 10.082 1.00 88.19 104 ASP A C 1
ATOM 824 O O . ASP A 1 104 ? -9.797 16.050 10.843 1.00 88.19 104 ASP A O 1
ATOM 828 N N . LEU A 1 105 ? -10.691 16.954 8.996 1.00 89.81 105 LEU A N 1
ATOM 829 C CA . LEU A 1 105 ? -11.397 15.737 8.597 1.00 89.81 105 LEU A CA 1
ATOM 830 C C . LEU A 1 105 ? -10.450 14.636 8.107 1.00 89.81 105 LEU A C 1
ATOM 832 O O . LEU A 1 105 ? -10.802 13.463 8.209 1.00 89.81 105 LEU A O 1
ATOM 836 N N . SER A 1 106 ? -9.262 14.975 7.605 1.00 87.75 106 SER A N 1
ATOM 837 C CA . SER A 1 106 ? -8.272 13.982 7.174 1.00 87.75 106 SER A CA 1
ATOM 838 C C . SER A 1 106 ? -7.738 13.217 8.380 1.00 87.75 106 SER A C 1
ATOM 840 O O . SER A 1 106 ? -7.664 11.989 8.350 1.00 87.75 106 SER A O 1
ATOM 842 N N . GLU A 1 107 ? -7.429 13.930 9.466 1.00 83.00 107 GLU A N 1
ATOM 843 C CA . GLU A 1 107 ? -7.022 13.317 10.732 1.00 83.00 107 GLU A CA 1
ATOM 844 C C . GLU A 1 107 ? -8.154 12.469 11.329 1.00 83.00 107 GLU A C 1
ATOM 846 O O . GLU A 1 107 ? -7.932 11.319 11.717 1.00 83.00 107 GLU A O 1
ATOM 851 N N . ALA A 1 108 ? -9.388 12.986 11.340 1.00 86.19 108 ALA A N 1
ATOM 852 C CA . ALA A 1 108 ? -10.544 12.249 11.849 1.00 86.19 108 ALA A CA 1
ATOM 853 C C . ALA A 1 108 ? -10.803 10.946 11.066 1.00 86.19 108 ALA A C 1
ATOM 855 O O . ALA A 1 108 ? -11.019 9.891 11.671 1.00 86.19 108 ALA A O 1
ATOM 856 N N . MET A 1 109 ? -10.730 10.996 9.731 1.00 88.94 109 MET A N 1
ATOM 857 C CA . MET A 1 109 ? -10.934 9.832 8.860 1.00 88.94 109 MET A CA 1
ATOM 858 C C . MET A 1 109 ? -9.804 8.807 8.977 1.00 88.94 109 MET A C 1
ATOM 860 O O . MET A 1 109 ? -10.066 7.600 9.009 1.00 88.94 109 MET A O 1
ATOM 864 N N . LEU A 1 110 ? -8.553 9.262 9.089 1.00 83.81 110 LEU A N 1
ATOM 865 C CA . LEU A 1 110 ? -7.422 8.376 9.352 1.00 83.81 110 LEU A CA 1
ATOM 866 C C . LEU A 1 110 ? -7.593 7.676 10.706 1.00 83.81 110 LEU A C 1
ATOM 868 O O . LEU A 1 110 ? -7.444 6.459 10.792 1.00 83.81 110 LEU A O 1
ATOM 872 N N . SER A 1 111 ? -7.986 8.424 11.740 1.00 83.69 111 SER A N 1
ATOM 873 C CA . SER A 1 111 ? -8.209 7.899 13.088 1.00 83.69 111 SER A CA 1
ATOM 874 C C . SER A 1 111 ? -9.266 6.794 13.115 1.00 83.69 111 SER A C 1
ATOM 876 O O . SER A 1 111 ? -8.998 5.694 13.602 1.00 83.69 111 SER A O 1
ATOM 878 N N . VAL A 1 112 ? -10.461 7.046 12.562 1.00 88.94 112 VAL A N 1
ATOM 879 C CA . VAL A 1 112 ? -11.548 6.052 12.563 1.00 88.94 112 VAL A CA 1
ATOM 880 C C . VAL A 1 112 ? -11.170 4.814 11.743 1.00 88.94 112 VAL A C 1
ATOM 882 O O . VAL A 1 112 ? -11.436 3.692 12.171 1.00 88.94 112 VAL A O 1
ATOM 885 N N . THR A 1 113 ? -10.484 4.996 10.611 1.00 89.75 113 THR A N 1
ATOM 886 C CA . THR A 1 113 ? -10.057 3.890 9.742 1.00 89.75 113 THR A CA 1
ATOM 887 C C . THR A 1 113 ? -9.030 3.010 10.448 1.00 89.75 113 THR A C 1
ATOM 889 O O . THR A 1 113 ? -9.212 1.793 10.509 1.00 89.75 113 THR A O 1
ATOM 892 N N . SER A 1 114 ? -8.007 3.610 11.060 1.00 84.50 114 SER A N 1
ATOM 893 C CA . SER A 1 114 ? -6.995 2.891 11.840 1.00 84.50 114 SER A CA 1
ATOM 894 C C . SER A 1 114 ? -7.619 2.130 13.008 1.00 84.50 114 SER A C 1
ATOM 896 O O . SER A 1 114 ? -7.296 0.966 13.222 1.00 84.50 114 SER A O 1
ATOM 898 N N . ARG A 1 115 ? -8.579 2.729 13.725 1.00 85.25 115 ARG A N 1
ATOM 899 C CA . ARG A 1 115 ? -9.283 2.063 14.837 1.00 85.25 115 ARG A CA 1
ATOM 900 C C . ARG A 1 115 ? -10.105 0.866 14.372 1.00 85.25 115 ARG A C 1
ATOM 902 O O . ARG A 1 115 ? -10.037 -0.193 14.992 1.00 85.25 115 ARG A O 1
ATOM 909 N N . ILE A 1 116 ? -10.838 1.006 13.266 1.00 90.88 116 ILE A N 1
ATOM 910 C CA . ILE A 1 116 ? -11.590 -0.101 12.663 1.00 90.88 116 ILE A CA 1
ATOM 911 C C . ILE A 1 116 ? -10.637 -1.226 12.256 1.00 90.88 116 ILE A C 1
ATOM 913 O O . ILE A 1 116 ? -10.899 -2.383 12.592 1.00 90.88 116 ILE A O 1
ATOM 917 N N . ILE A 1 117 ? -9.537 -0.905 11.566 1.00 88.94 117 ILE A N 1
ATOM 918 C CA . ILE A 1 117 ? -8.546 -1.894 11.125 1.00 88.94 117 ILE A CA 1
ATOM 919 C C . ILE A 1 117 ? -7.929 -2.595 12.331 1.00 88.94 117 ILE A C 1
ATOM 921 O O . ILE A 1 117 ? -7.957 -3.820 12.376 1.00 88.94 117 ILE A O 1
ATOM 925 N N . CYS A 1 118 ? -7.447 -1.859 13.334 1.00 84.00 118 CYS A N 1
ATOM 926 C CA . CYS A 1 118 ? -6.798 -2.455 14.498 1.00 84.00 118 CYS A CA 1
ATOM 927 C C . CYS A 1 118 ? -7.742 -3.364 15.289 1.00 84.00 118 CYS A C 1
ATOM 929 O O . CYS A 1 118 ? -7.388 -4.504 15.583 1.00 84.00 118 CYS A O 1
ATOM 931 N N . ARG A 1 119 ? -8.980 -2.924 15.542 1.00 87.06 119 ARG A N 1
ATOM 932 C CA . ARG A 1 119 ? -9.978 -3.757 16.228 1.00 87.06 119 ARG A CA 1
ATOM 933 C C . ARG A 1 119 ? -10.369 -4.991 15.420 1.00 87.06 119 ARG A C 1
ATOM 935 O O . ARG A 1 119 ? -10.643 -6.034 16.002 1.00 87.06 119 ARG A O 1
ATOM 942 N N . THR A 1 120 ? -10.402 -4.881 14.094 1.00 89.69 120 THR A N 1
ATOM 943 C CA . THR A 1 120 ? -10.755 -5.996 13.203 1.00 89.69 120 THR A CA 1
ATOM 944 C C . THR A 1 120 ? -9.607 -6.996 13.050 1.00 89.69 120 THR A C 1
ATOM 946 O O . THR A 1 120 ? -9.849 -8.200 13.033 1.00 89.69 120 THR A O 1
ATOM 949 N N . ALA A 1 121 ? -8.370 -6.510 12.929 1.00 86.06 121 ALA A N 1
ATOM 950 C CA . ALA A 1 121 ? -7.189 -7.319 12.638 1.00 86.06 121 ALA A CA 1
ATOM 951 C C . ALA A 1 121 ? -6.532 -7.897 13.898 1.00 86.06 121 ALA A C 1
ATOM 953 O O . ALA A 1 121 ? -6.167 -9.068 13.902 1.00 86.06 121 ALA A O 1
ATOM 954 N N . PHE A 1 122 ? -6.417 -7.099 14.963 1.00 81.69 122 PHE A N 1
ATOM 955 C CA . PHE A 1 122 ? -5.699 -7.464 16.190 1.00 81.69 122 PHE A CA 1
ATOM 956 C C . PHE A 1 122 ? -6.633 -7.720 17.380 1.00 81.69 122 PHE A C 1
ATOM 958 O O . PHE A 1 122 ? -6.193 -8.179 18.428 1.00 81.69 122 PHE A O 1
ATOM 965 N N . GLY A 1 123 ? -7.932 -7.419 17.257 1.00 79.88 123 GLY A N 1
ATOM 966 C CA . GLY A 1 123 ? -8.899 -7.585 18.350 1.00 79.88 123 GLY A CA 1
ATOM 967 C C . GLY A 1 123 ? -8.727 -6.589 19.505 1.00 79.88 123 GLY A C 1
ATOM 968 O O . GLY A 1 123 ? -9.511 -6.612 20.453 1.00 79.88 123 GLY A O 1
ATOM 969 N N . THR A 1 124 ? -7.744 -5.692 19.429 1.00 68.44 124 THR A N 1
ATOM 970 C CA . THR A 1 124 ? -7.428 -4.698 20.455 1.00 68.44 124 THR A CA 1
ATOM 971 C C . THR A 1 124 ? -7.968 -3.322 20.067 1.00 68.44 124 THR A C 1
ATOM 973 O O . THR A 1 124 ? -7.936 -2.908 18.906 1.00 68.44 124 THR A O 1
ATOM 976 N N . SER A 1 125 ? -8.498 -2.590 21.053 1.00 63.00 125 SER A N 1
ATOM 977 C CA . SER A 1 125 ? -8.645 -1.139 20.919 1.00 63.00 125 SER A CA 1
ATOM 978 C C . SER A 1 125 ? -7.288 -0.517 21.218 1.00 63.00 125 SER A C 1
ATOM 980 O O . SER A 1 125 ? -6.681 -0.846 22.237 1.00 63.00 125 SER A O 1
ATOM 982 N N . LEU A 1 126 ? -6.844 0.422 20.381 1.00 61.41 126 LEU A N 1
ATOM 983 C CA . LEU A 1 126 ? -5.620 1.202 20.599 1.00 61.41 126 LEU A CA 1
ATOM 984 C C . LEU A 1 126 ? -5.673 2.058 21.883 1.00 61.41 126 LEU A C 1
ATOM 986 O O . LEU A 1 126 ? -4.750 2.814 22.121 1.00 61.41 126 LEU A O 1
ATOM 990 N N . GLU A 1 127 ? -6.730 1.980 22.699 1.00 55.34 127 GLU A N 1
ATOM 991 C CA . GLU A 1 127 ? -6.966 2.805 23.894 1.00 55.34 127 GLU A CA 1
ATOM 992 C C . GLU A 1 127 ? -6.477 2.191 25.229 1.00 55.34 127 GLU A C 1
ATOM 994 O O . GLU A 1 127 ? -6.550 2.862 26.255 1.00 55.34 127 GLU A O 1
ATOM 999 N N . GLY A 1 128 ? -5.974 0.950 25.269 1.00 48.75 128 GLY A N 1
ATOM 1000 C CA . GLY A 1 128 ? -5.490 0.325 26.518 1.00 48.75 128 GLY A CA 1
ATOM 1001 C C . GLY A 1 128 ? -4.103 0.818 26.960 1.00 48.75 128 GLY A C 1
ATOM 1002 O O . GLY A 1 128 ? -3.241 0.919 26.099 1.00 48.75 128 GLY A O 1
ATOM 1003 N N . ASN A 1 129 ? -3.917 1.107 28.269 1.00 43.31 129 ASN A N 1
ATOM 1004 C CA . ASN A 1 129 ? -2.731 1.497 29.094 1.00 43.31 129 ASN A CA 1
ATOM 1005 C C . ASN A 1 129 ? -1.602 2.404 28.519 1.00 43.31 129 ASN A C 1
ATOM 1007 O O . ASN A 1 129 ? -0.932 3.080 29.294 1.00 43.31 129 ASN A O 1
ATOM 1011 N N . HIS A 1 130 ? -1.431 2.495 27.202 1.00 50.56 130 HIS A N 1
ATOM 1012 C CA . HIS A 1 130 ? 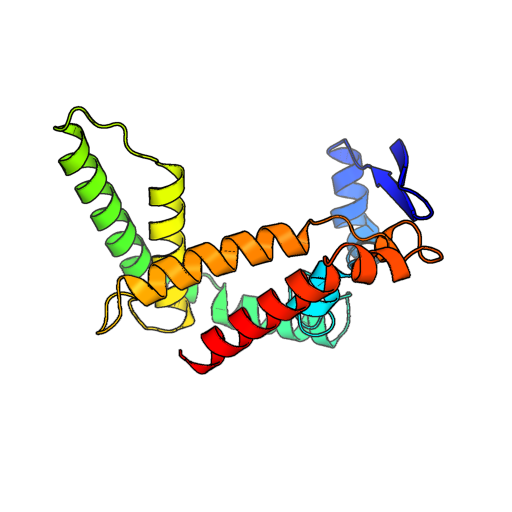-0.487 3.316 26.432 1.00 50.56 130 HIS A CA 1
ATOM 1013 C C . HIS A 1 130 ? -1.196 4.101 25.299 1.00 50.56 130 HIS A C 1
ATOM 1015 O O . HIS A 1 130 ? -0.564 4.586 24.361 1.00 50.56 130 HIS A O 1
ATOM 1021 N N . GLY A 1 131 ? -2.530 4.197 25.348 1.00 55.22 131 GLY A N 1
ATOM 1022 C CA . GLY A 1 131 ? -3.366 4.303 24.149 1.00 55.22 131 GLY A CA 1
ATOM 1023 C C . GLY A 1 131 ? -3.359 5.604 23.333 1.00 55.22 131 GLY A C 1
ATOM 1024 O O . GLY A 1 131 ? -3.895 5.645 22.227 1.00 55.22 131 GLY A O 1
ATOM 1025 N N . VAL A 1 132 ? -2.733 6.673 23.824 1.00 58.34 132 VAL A N 1
ATOM 1026 C CA . VAL A 1 132 ? -2.511 7.888 23.014 1.00 58.34 132 VAL A CA 1
ATOM 1027 C C . VAL A 1 132 ? -1.170 7.817 22.276 1.00 58.34 132 VAL A C 1
ATOM 1029 O O . VAL A 1 132 ? -1.086 8.253 21.131 1.00 58.34 132 VAL A O 1
ATOM 1032 N N . ASP A 1 133 ? -0.157 7.207 22.895 1.00 65.75 133 ASP A N 1
ATOM 1033 C CA . ASP A 1 133 ? 1.212 7.119 22.373 1.00 65.75 133 ASP A CA 1
ATOM 1034 C C . ASP A 1 133 ? 1.346 6.046 21.283 1.00 65.75 133 ASP A C 1
ATOM 1036 O O . ASP A 1 133 ? 1.917 6.283 20.221 1.00 65.75 133 ASP A O 1
ATOM 1040 N N . LEU A 1 134 ? 0.714 4.880 21.473 1.00 72.00 134 LEU A N 1
ATOM 1041 C CA . LEU A 1 134 ? 0.722 3.824 20.455 1.00 72.00 134 LEU A CA 1
ATOM 1042 C C . LEU A 1 134 ? -0.007 4.258 19.174 1.00 72.00 134 LEU A C 1
ATOM 1044 O O . LEU A 1 134 ? 0.409 3.924 18.064 1.00 72.00 134 LEU A O 1
ATOM 1048 N N . ARG A 1 135 ? -1.091 5.027 19.319 1.00 71.56 135 ARG A N 1
ATOM 1049 C CA . ARG A 1 135 ? -1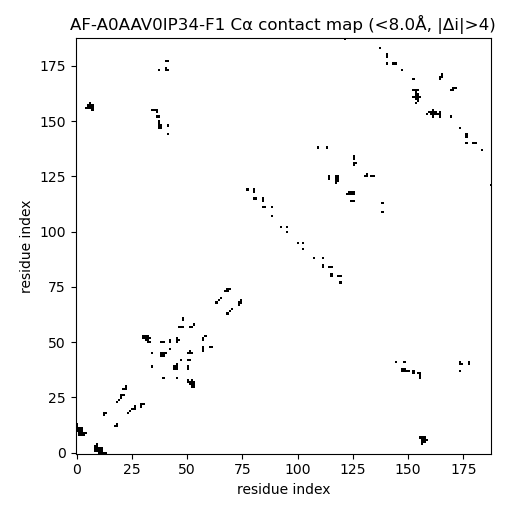.874 5.531 18.190 1.00 71.56 135 ARG A CA 1
ATOM 1050 C C . ARG A 1 135 ? -1.089 6.556 17.375 1.00 71.56 135 ARG A C 1
ATOM 1052 O O . ARG A 1 135 ? -1.025 6.424 16.156 1.00 71.56 135 ARG A O 1
ATOM 1059 N N . SER A 1 136 ? -0.522 7.572 18.025 1.00 76.00 136 SER A N 1
ATOM 1060 C CA . SER A 1 136 ? 0.271 8.591 17.329 1.00 76.00 136 SER A CA 1
ATOM 1061 C C . SER A 1 136 ? 1.490 7.959 16.653 1.00 76.00 136 SER A C 1
ATOM 1063 O O . SER A 1 136 ? 1.781 8.274 15.499 1.00 76.00 136 SER A O 1
ATOM 1065 N N . LYS A 1 137 ? 2.138 6.990 17.315 1.00 80.69 137 LYS A N 1
ATOM 1066 C CA . LYS A 1 137 ? 3.225 6.188 16.743 1.00 80.69 137 LYS A CA 1
ATOM 1067 C C . LYS A 1 137 ? 2.777 5.417 15.497 1.00 80.69 137 LYS A C 1
ATOM 1069 O O . LYS A 1 137 ? 3.458 5.493 14.478 1.00 80.69 137 LYS A O 1
ATOM 1074 N N . LEU A 1 138 ? 1.629 4.735 15.540 1.00 80.94 138 LEU A N 1
ATOM 1075 C CA . LEU A 1 138 ? 1.072 4.025 14.382 1.00 80.94 138 LEU A CA 1
ATOM 1076 C C . LEU A 1 138 ? 0.773 4.975 13.217 1.00 80.94 138 LEU A C 1
ATOM 1078 O O . LEU A 1 138 ? 1.140 4.689 12.082 1.00 80.94 138 LEU A O 1
ATOM 1082 N N . GLU A 1 139 ? 0.125 6.109 13.478 1.00 81.69 139 GLU A N 1
ATOM 1083 C CA . GLU A 1 139 ? -0.213 7.084 12.435 1.00 81.69 139 GLU A CA 1
ATOM 1084 C C . GLU A 1 139 ? 1.041 7.670 11.770 1.00 81.69 139 GLU A C 1
ATOM 1086 O O . GLU A 1 139 ? 1.092 7.776 10.543 1.00 81.69 139 GLU A O 1
ATOM 1091 N N . LEU A 1 140 ? 2.069 8.012 12.554 1.00 85.69 140 LEU A N 1
ATOM 1092 C CA . LEU A 1 140 ? 3.354 8.486 12.031 1.00 85.69 140 LEU A CA 1
ATOM 1093 C C . LEU A 1 140 ? 4.056 7.409 11.201 1.00 85.69 140 LEU A C 1
ATOM 1095 O O . LEU A 1 140 ? 4.520 7.689 10.096 1.00 85.69 140 LEU A O 1
ATOM 1099 N N . MET A 1 141 ? 4.084 6.178 11.706 1.00 88.25 141 MET A N 1
ATOM 1100 C CA . MET A 1 141 ? 4.699 5.044 11.027 1.00 88.25 141 MET A CA 1
ATOM 1101 C C . MET A 1 141 ? 4.004 4.735 9.697 1.00 88.25 141 MET A C 1
ATOM 1103 O O . MET A 1 141 ? 4.687 4.572 8.691 1.00 88.25 141 MET A O 1
ATOM 1107 N N . LEU A 1 142 ? 2.665 4.722 9.660 1.00 86.88 142 LEU A N 1
ATOM 1108 C CA . LEU A 1 142 ? 1.891 4.490 8.434 1.00 86.88 142 LEU A CA 1
ATOM 1109 C C . LEU A 1 142 ? 2.151 5.566 7.379 1.00 86.88 142 LEU A C 1
ATOM 1111 O O . LEU A 1 142 ? 2.354 5.231 6.214 1.00 86.88 142 LEU A O 1
ATOM 1115 N N . ARG A 1 143 ? 2.181 6.845 7.776 1.00 89.38 143 ARG A N 1
ATOM 1116 C CA . ARG A 1 143 ? 2.498 7.957 6.864 1.00 89.38 143 ARG A CA 1
ATOM 1117 C C . ARG A 1 143 ? 3.906 7.831 6.296 1.00 89.38 143 ARG A C 1
ATOM 1119 O O . ARG A 1 143 ? 4.120 8.061 5.108 1.00 89.38 143 ARG A O 1
ATOM 1126 N N . GLU A 1 144 ? 4.864 7.459 7.139 1.00 94.31 144 GLU A N 1
ATOM 1127 C CA . GLU A 1 144 ? 6.242 7.253 6.710 1.00 94.31 144 GLU A CA 1
ATOM 1128 C C . GLU A 1 144 ? 6.362 6.054 5.758 1.00 94.31 144 GLU A C 1
ATOM 1130 O O . GLU A 1 144 ? 7.027 6.154 4.727 1.00 94.31 144 GLU A O 1
ATOM 1135 N N . SER A 1 145 ? 5.656 4.954 6.030 1.00 93.69 145 SER A N 1
ATOM 1136 C CA . SER A 1 145 ? 5.605 3.797 5.134 1.00 93.69 145 SER A CA 1
ATOM 1137 C C . SER A 1 145 ? 4.950 4.131 3.796 1.00 93.69 145 SER A C 1
ATOM 1139 O O . SER A 1 145 ? 5.489 3.766 2.756 1.00 93.69 145 SER A O 1
ATOM 1141 N N . GLU A 1 146 ? 3.836 4.870 3.786 1.00 92.50 146 GLU A N 1
ATOM 1142 C CA . GLU A 1 146 ? 3.188 5.351 2.556 1.00 92.50 146 GLU A CA 1
ATOM 1143 C C . GLU A 1 146 ? 4.146 6.207 1.713 1.00 92.50 146 GLU A C 1
ATOM 1145 O O . GLU A 1 146 ? 4.286 5.995 0.500 1.00 92.50 146 GLU A O 1
ATOM 1150 N N . ALA A 1 147 ? 4.873 7.121 2.362 1.00 95.38 147 ALA A N 1
ATOM 1151 C CA . ALA A 1 147 ? 5.899 7.913 1.702 1.00 95.38 147 ALA A CA 1
ATOM 1152 C C . ALA A 1 147 ? 7.007 7.019 1.125 1.00 95.38 147 ALA A C 1
ATOM 1154 O O . ALA A 1 147 ? 7.417 7.215 -0.017 1.00 95.38 147 ALA A O 1
ATOM 1155 N N . MET A 1 148 ? 7.483 6.018 1.867 1.00 96.56 148 MET A N 1
ATOM 1156 C CA . MET A 1 148 ? 8.542 5.110 1.412 1.00 96.56 148 MET A CA 1
ATOM 1157 C C . MET A 1 148 ? 8.100 4.167 0.286 1.00 96.56 148 MET A C 1
ATOM 1159 O O . MET A 1 148 ? 8.893 3.910 -0.619 1.00 96.56 148 MET A O 1
ATOM 1163 N N . PHE A 1 149 ? 6.845 3.707 0.270 1.00 94.06 149 PHE A N 1
ATOM 1164 C CA . PHE A 1 149 ? 6.299 2.896 -0.827 1.00 94.06 149 PHE A CA 1
ATOM 1165 C C . PHE A 1 149 ? 6.295 3.632 -2.172 1.00 94.06 149 PHE A C 1
ATOM 1167 O O . PHE A 1 149 ? 6.385 2.991 -3.219 1.00 94.06 149 PHE A O 1
ATOM 1174 N N . THR A 1 150 ? 6.173 4.962 -2.147 1.00 92.44 150 THR A N 1
ATOM 1175 C CA . THR A 1 150 ? 6.006 5.807 -3.342 1.00 92.44 150 THR A CA 1
ATOM 1176 C C . THR A 1 150 ? 7.203 6.715 -3.633 1.00 92.44 150 THR A C 1
ATOM 1178 O O . THR A 1 150 ? 7.214 7.416 -4.646 1.00 92.44 150 THR A O 1
ATOM 1181 N N . SER A 1 151 ? 8.218 6.703 -2.766 1.00 94.94 151 SER A N 1
ATOM 1182 C CA . SER A 1 151 ? 9.417 7.528 -2.906 1.00 94.94 151 SER A CA 1
ATOM 1183 C C . SER A 1 151 ? 10.239 7.153 -4.134 1.00 94.94 151 SER A C 1
ATOM 1185 O O . SER A 1 151 ? 10.277 6.006 -4.573 1.00 94.94 151 SER A O 1
ATOM 1187 N N . PHE A 1 152 ? 10.946 8.147 -4.663 1.00 94.38 152 PHE A N 1
ATOM 1188 C CA . PHE A 1 152 ? 11.897 7.943 -5.742 1.00 94.38 152 PHE A CA 1
ATOM 1189 C C . PHE A 1 152 ? 13.181 7.299 -5.209 1.00 94.38 152 PHE A C 1
ATOM 1191 O O . PHE A 1 152 ? 13.820 7.845 -4.309 1.00 94.38 152 PHE A O 1
ATOM 1198 N N . PHE A 1 153 ? 13.585 6.193 -5.831 1.00 96.44 153 PHE A N 1
ATOM 1199 C CA . PHE A 1 153 ? 14.901 5.585 -5.658 1.00 96.44 153 PHE A CA 1
ATOM 1200 C C . PHE A 1 153 ? 15.640 5.581 -7.000 1.00 96.44 153 PHE A C 1
ATOM 1202 O O . PHE A 1 153 ? 15.084 5.231 -8.046 1.00 96.44 153 PHE A O 1
ATOM 1209 N N . PHE A 1 154 ? 16.914 5.965 -6.984 1.00 96.06 154 PHE A N 1
ATOM 1210 C CA . PHE A 1 154 ? 17.786 5.921 -8.153 1.00 96.06 154 PHE A CA 1
ATOM 1211 C C . PHE A 1 154 ? 17.911 4.500 -8.687 1.00 96.06 154 PHE A C 1
ATOM 1213 O O . PHE A 1 154 ? 17.882 4.315 -9.895 1.00 96.06 154 PHE A O 1
ATOM 1220 N N . SER A 1 155 ? 17.994 3.494 -7.822 1.00 95.25 155 SER A N 1
ATOM 1221 C CA . SER A 1 155 ? 18.064 2.083 -8.215 1.00 95.25 155 SER A CA 1
ATOM 1222 C C . SER A 1 155 ? 16.874 1.605 -9.064 1.00 95.25 155 SER A C 1
ATOM 1224 O O . SER A 1 155 ? 17.075 0.770 -9.946 1.00 95.25 155 SER A O 1
ATOM 1226 N N . ASP A 1 156 ? 15.679 2.182 -8.890 1.00 95.31 156 ASP A N 1
ATOM 1227 C CA . ASP A 1 156 ? 14.458 1.780 -9.612 1.00 95.31 156 ASP A CA 1
ATOM 1228 C C . ASP A 1 156 ? 14.396 2.322 -11.054 1.00 95.31 156 ASP A C 1
ATOM 1230 O O . ASP A 1 156 ? 13.796 1.716 -11.950 1.00 95.31 156 ASP A O 1
ATOM 1234 N N . HIS A 1 157 ? 15.018 3.479 -11.297 1.00 94.12 157 HIS A N 1
ATOM 1235 C CA . HIS A 1 157 ? 14.942 4.189 -12.580 1.00 94.12 157 HIS A CA 1
ATOM 1236 C C . HIS A 1 157 ? 16.293 4.342 -13.279 1.00 94.12 157 HIS A C 1
ATOM 1238 O O . HIS A 1 157 ? 16.338 4.467 -14.498 1.00 94.12 157 HIS A O 1
ATOM 1244 N N . PHE A 1 158 ? 17.394 4.317 -12.540 1.00 95.56 158 PHE A N 1
ATOM 1245 C CA . PHE A 1 158 ? 18.768 4.486 -13.006 1.00 95.56 158 PHE A CA 1
ATOM 1246 C C . PHE A 1 158 ? 19.690 3.495 -12.272 1.00 95.56 158 PHE A C 1
ATOM 1248 O O . PHE A 1 158 ? 20.484 3.910 -11.426 1.00 95.56 158 PHE A O 1
ATOM 1255 N N . PRO A 1 159 ? 19.639 2.185 -12.588 1.00 92.38 159 PRO A N 1
ATOM 1256 C CA . PRO A 1 159 ? 20.329 1.153 -11.805 1.00 92.38 159 PRO A CA 1
ATOM 1257 C C . PRO A 1 159 ? 21.834 1.391 -11.603 1.00 92.38 159 PRO A C 1
ATOM 1259 O O . PRO A 1 159 ? 22.370 1.114 -10.534 1.00 92.38 159 PRO A O 1
ATOM 1262 N N . SER A 1 160 ? 22.521 1.979 -12.591 1.00 94.94 160 SER A N 1
ATOM 1263 C CA . SER A 1 160 ? 23.946 2.335 -12.494 1.00 94.94 160 SER A CA 1
ATOM 1264 C C . SER A 1 160 ? 24.250 3.416 -11.448 1.00 94.94 160 SER A C 1
ATOM 1266 O O . SER A 1 160 ? 25.393 3.554 -11.024 1.00 94.94 160 SER A O 1
ATOM 1268 N N . LEU A 1 161 ? 23.243 4.190 -11.040 1.00 95.69 161 LEU A N 1
ATOM 1269 C CA . LEU A 1 161 ? 23.323 5.243 -10.029 1.00 95.69 161 LEU A CA 1
ATOM 1270 C C . LEU A 1 161 ? 22.690 4.830 -8.692 1.00 95.69 161 LEU A C 1
ATOM 1272 O O . LEU A 1 161 ? 22.552 5.670 -7.808 1.00 95.69 161 LEU A O 1
ATOM 1276 N N . GLY A 1 162 ? 22.340 3.553 -8.498 1.00 94.31 162 GLY A N 1
ATOM 1277 C CA . GLY A 1 162 ? 21.683 3.080 -7.270 1.00 94.31 162 GLY A CA 1
ATOM 1278 C C . GLY A 1 162 ? 22.480 3.327 -5.980 1.00 94.31 162 GLY A C 1
ATOM 1279 O O . GLY A 1 162 ? 21.904 3.417 -4.901 1.00 94.31 162 GLY A O 1
ATOM 1280 N N . PHE A 1 163 ? 23.802 3.524 -6.063 1.00 96.00 163 PHE A N 1
ATOM 1281 C CA . PHE A 1 163 ? 24.614 3.914 -4.902 1.00 96.00 163 PHE A CA 1
ATOM 1282 C C . PHE A 1 163 ? 24.187 5.269 -4.296 1.00 96.00 163 PHE A C 1
ATOM 1284 O O . PHE A 1 163 ? 24.406 5.501 -3.104 1.00 96.00 163 PHE A O 1
ATOM 1291 N N . LEU A 1 164 ? 23.543 6.144 -5.083 1.00 97.00 164 LEU A N 1
ATOM 1292 C CA . LEU A 1 164 ? 23.025 7.431 -4.616 1.00 97.00 164 LEU A CA 1
ATOM 1293 C C . LEU A 1 164 ? 21.892 7.278 -3.597 1.00 97.00 164 LEU A C 1
ATOM 1295 O O . LEU A 1 164 ? 21.732 8.151 -2.748 1.00 97.00 164 LEU A O 1
ATOM 1299 N N . ASP A 1 165 ? 21.156 6.165 -3.597 1.00 96.75 165 ASP A N 1
ATOM 1300 C CA . ASP A 1 165 ? 20.111 5.920 -2.592 1.00 96.75 165 ASP A CA 1
ATOM 1301 C C . ASP A 1 165 ? 20.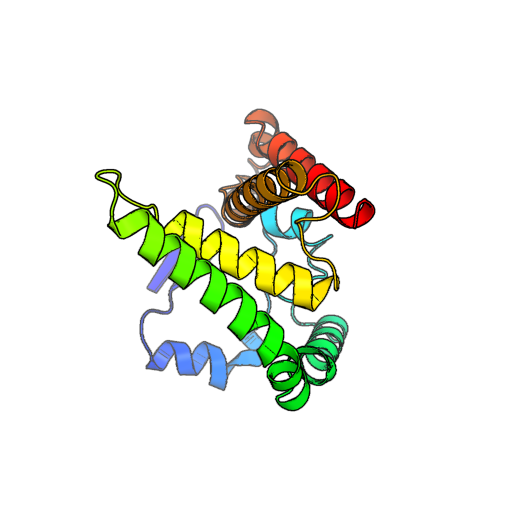700 5.809 -1.178 1.00 96.75 165 ASP A C 1
ATOM 1303 O O . ASP A 1 165 ? 20.088 6.226 -0.194 1.00 96.75 165 ASP A O 1
ATOM 1307 N N . ARG A 1 166 ? 21.930 5.287 -1.061 1.00 96.38 166 ARG A N 1
ATOM 1308 C CA . ARG A 1 166 ? 22.669 5.268 0.209 1.00 96.38 166 ARG A CA 1
ATOM 1309 C C . ARG A 1 166 ? 23.245 6.641 0.537 1.00 96.38 166 ARG A C 1
ATOM 1311 O O . ARG A 1 166 ? 23.155 7.070 1.682 1.00 96.38 166 ARG A O 1
ATOM 1318 N N . PHE A 1 167 ? 23.801 7.335 -0.457 1.00 96.31 167 PHE A N 1
ATOM 1319 C CA . PHE A 1 167 ? 24.421 8.650 -0.266 1.00 96.31 167 PHE A CA 1
ATOM 1320 C C . PHE A 1 167 ? 23.414 9.733 0.151 1.00 96.31 167 PHE A C 1
ATOM 1322 O O . PHE A 1 167 ? 23.716 10.560 1.004 1.00 96.31 167 PHE A O 1
ATOM 1329 N N . THR A 1 168 ? 22.200 9.705 -0.404 1.00 95.50 168 THR A N 1
ATOM 1330 C CA . THR A 1 168 ? 21.109 10.628 -0.042 1.00 95.50 168 THR A CA 1
ATOM 1331 C C . THR A 1 168 ? 20.463 10.302 1.308 1.00 95.50 168 THR A C 1
ATOM 1333 O O . THR A 1 168 ? 19.641 11.072 1.796 1.00 95.50 168 THR A O 1
ATOM 1336 N N . GLY A 1 169 ? 20.806 9.161 1.917 1.00 96.62 169 GLY A N 1
ATOM 1337 C CA . GLY A 1 169 ? 20.197 8.678 3.155 1.00 96.62 169 GLY A CA 1
ATOM 1338 C C . GLY A 1 169 ? 18.834 8.003 2.970 1.00 96.62 169 GLY A C 1
ATOM 1339 O O . GLY A 1 169 ? 18.274 7.520 3.954 1.00 96.62 169 GLY A O 1
ATOM 1340 N N . MET A 1 170 ? 18.320 7.900 1.739 1.00 96.88 170 MET A N 1
ATOM 1341 C CA . MET A 1 170 ? 17.034 7.258 1.441 1.00 96.88 170 MET A CA 1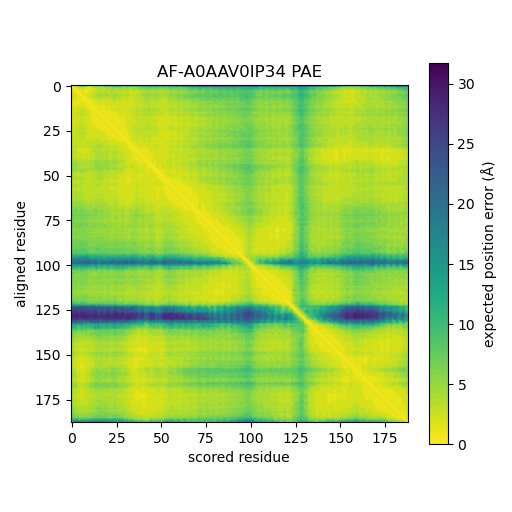
ATOM 1342 C C . MET A 1 170 ? 16.988 5.797 1.891 1.00 96.88 170 MET A C 1
ATOM 1344 O O . MET A 1 170 ? 16.009 5.379 2.505 1.00 96.88 170 MET A O 1
ATOM 1348 N N . MET A 1 171 ? 18.066 5.037 1.676 1.00 97.38 171 MET A N 1
ATOM 1349 C CA . MET A 1 171 ? 18.145 3.656 2.172 1.00 97.38 171 MET A CA 1
ATOM 1350 C C . MET A 1 171 ? 18.111 3.581 3.700 1.00 97.38 17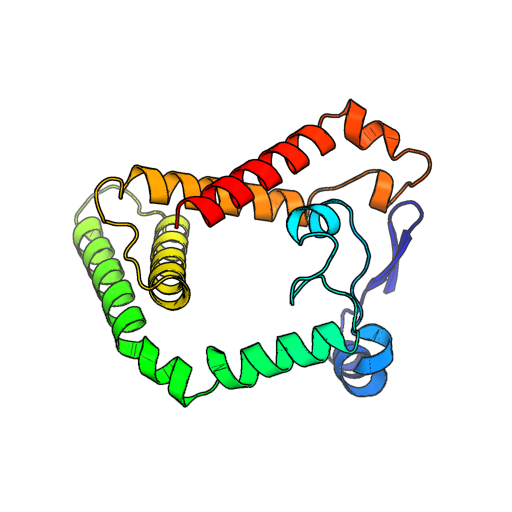1 MET A C 1
ATOM 1352 O O . MET A 1 171 ? 17.421 2.734 4.252 1.00 97.38 171 MET A O 1
ATOM 1356 N N . SER A 1 172 ? 18.805 4.488 4.394 1.00 97.50 172 SER A N 1
ATOM 1357 C CA . SER A 1 172 ? 18.805 4.528 5.864 1.00 97.50 172 SER A CA 1
ATOM 1358 C C . SER A 1 172 ? 17.415 4.863 6.417 1.00 97.50 172 SER A C 1
ATOM 1360 O O . SER A 1 172 ? 16.946 4.233 7.364 1.00 97.50 172 SER A O 1
ATOM 1362 N N . ARG A 1 173 ? 16.716 5.812 5.778 1.00 96.88 173 ARG A N 1
ATOM 1363 C CA . ARG A 1 173 ? 15.326 6.169 6.095 1.00 96.88 173 ARG A CA 1
ATOM 1364 C C . ARG A 1 173 ? 14.379 4.976 5.906 1.00 96.88 173 ARG A C 1
ATOM 1366 O O . ARG A 1 173 ? 13.601 4.676 6.808 1.00 96.88 173 ARG A O 1
ATOM 1373 N N . LEU A 1 174 ? 14.506 4.257 4.789 1.00 97.25 174 LEU A N 1
ATOM 1374 C CA . LEU A 1 174 ? 13.727 3.052 4.489 1.00 97.25 174 LEU A CA 1
ATOM 1375 C C . LEU A 1 174 ? 13.980 1.930 5.507 1.00 97.25 174 LEU A C 1
ATOM 1377 O O . LEU A 1 174 ? 13.035 1.363 6.052 1.00 97.25 174 LEU A O 1
ATOM 1381 N N . GLU A 1 175 ? 15.247 1.633 5.804 1.00 96.75 175 GLU A N 1
ATOM 1382 C CA . GLU A 1 175 ? 15.636 0.617 6.789 1.00 96.75 175 GLU A CA 1
ATOM 1383 C C . GLU A 1 175 ? 15.137 0.966 8.197 1.00 96.75 175 GLU A C 1
ATOM 1385 O O . GLU A 1 175 ? 14.701 0.083 8.937 1.00 96.75 175 GLU A O 1
ATOM 1390 N N . LYS A 1 176 ? 15.170 2.251 8.574 1.00 96.69 176 LYS A N 1
ATOM 1391 C CA . LYS A 1 176 ? 14.598 2.724 9.837 1.00 96.69 176 LYS A CA 1
ATOM 1392 C C . LYS A 1 176 ? 13.087 2.484 9.884 1.00 96.69 176 LYS A C 1
ATOM 1394 O O . LYS A 1 176 ? 12.613 1.937 10.875 1.00 96.69 176 LYS A O 1
ATOM 1399 N N . ASN A 1 177 ? 12.353 2.827 8.823 1.00 95.81 177 ASN A N 1
ATOM 1400 C CA . ASN A 1 177 ? 10.907 2.599 8.771 1.00 95.81 177 ASN A CA 1
ATOM 1401 C C . ASN A 1 177 ? 10.552 1.101 8.845 1.00 95.81 177 ASN A C 1
ATOM 1403 O O . ASN A 1 177 ? 9.631 0.735 9.568 1.00 95.81 177 ASN A O 1
ATOM 1407 N N . CYS A 1 178 ? 11.329 0.226 8.193 1.00 95.12 178 CYS A N 1
ATOM 1408 C CA . CYS A 1 178 ? 11.156 -1.228 8.316 1.00 95.12 178 CYS A CA 1
ATOM 1409 C C . CYS A 1 178 ? 11.313 -1.698 9.772 1.00 95.12 178 CYS A C 1
ATOM 1411 O O . CYS A 1 178 ? 10.481 -2.446 10.272 1.00 95.12 178 CYS A O 1
ATOM 1413 N N . LYS A 1 179 ? 12.341 -1.214 10.483 1.00 94.81 179 LYS A N 1
ATOM 1414 C CA . LYS A 1 179 ? 12.561 -1.562 11.898 1.00 94.81 179 LYS A CA 1
ATOM 1415 C C . LYS A 1 179 ? 11.435 -1.072 12.807 1.00 94.81 179 LYS A C 1
ATOM 1417 O O . LYS A 1 179 ? 11.080 -1.763 13.760 1.00 94.81 179 LYS A O 1
ATOM 1422 N N . GLU A 1 180 ? 10.893 0.115 12.543 1.00 91.75 180 GLU A N 1
ATOM 1423 C CA . GLU A 1 180 ? 9.760 0.656 13.303 1.00 91.75 180 GLU A CA 1
ATOM 1424 C C . GLU A 1 180 ? 8.502 -0.202 13.113 1.00 91.75 180 GLU A C 1
ATOM 1426 O O . GLU A 1 180 ? 7.857 -0.535 14.108 1.00 91.75 180 GLU A O 1
ATOM 1431 N N . LEU A 1 181 ? 8.215 -0.632 11.876 1.00 90.06 181 LEU A N 1
ATOM 1432 C CA . LEU A 1 181 ? 7.139 -1.583 11.571 1.00 90.06 181 LEU A CA 1
ATOM 1433 C C . LEU A 1 181 ? 7.343 -2.928 12.268 1.00 90.06 181 LEU A C 1
ATOM 1435 O O . LEU A 1 181 ? 6.425 -3.417 12.919 1.00 90.06 181 LEU A O 1
ATOM 1439 N N . ASP A 1 182 ? 8.545 -3.498 12.184 1.00 91.12 182 ASP A N 1
ATOM 1440 C CA . ASP A 1 182 ? 8.865 -4.772 12.833 1.00 91.12 182 ASP A CA 1
ATOM 1441 C C . ASP A 1 182 ? 8.676 -4.696 14.351 1.00 91.12 182 ASP A C 1
ATOM 1443 O O . ASP A 1 182 ? 8.107 -5.606 14.948 1.00 91.12 182 ASP A O 1
ATOM 1447 N N . THR A 1 183 ? 9.108 -3.593 14.969 1.00 88.88 183 THR A N 1
ATOM 1448 C CA . THR A 1 183 ? 8.913 -3.358 16.407 1.00 88.88 183 THR A CA 1
ATOM 1449 C C . THR A 1 183 ? 7.425 -3.280 16.736 1.00 88.88 183 THR A C 1
ATOM 1451 O O . THR A 1 183 ? 6.961 -3.939 17.657 1.00 88.88 183 THR A O 1
ATOM 1454 N N . PHE A 1 184 ? 6.651 -2.527 15.950 1.00 83.62 184 PHE A N 1
ATOM 1455 C CA . PHE A 1 184 ? 5.210 -2.406 16.154 1.00 83.62 184 PHE A CA 1
ATOM 1456 C C . PHE A 1 184 ? 4.481 -3.752 16.033 1.00 83.62 184 PHE A C 1
ATOM 1458 O O . PHE A 1 184 ? 3.618 -4.046 16.853 1.00 83.62 184 PHE A O 1
ATOM 1465 N N . TYR A 1 185 ? 4.835 -4.583 15.049 1.00 82.75 185 TYR A N 1
ATOM 1466 C CA . TYR A 1 185 ? 4.243 -5.914 14.893 1.00 82.75 185 TYR A CA 1
ATOM 1467 C C . TYR A 1 185 ? 4.639 -6.895 16.002 1.00 82.75 185 TYR A C 1
ATOM 1469 O O . TYR A 1 185 ? 3.925 -7.867 16.216 1.00 82.75 185 TYR A O 1
ATOM 1477 N N . GLN A 1 186 ? 5.771 -6.682 16.676 1.00 84.44 186 GLN A N 1
ATOM 1478 C CA . GLN A 1 186 ? 6.180 -7.485 17.834 1.00 84.44 186 GLN A CA 1
ATOM 1479 C C . GLN A 1 186 ? 5.495 -7.033 19.132 1.00 84.44 186 GLN A C 1
ATOM 1481 O O . GLN A 1 186 ? 5.333 -7.846 20.040 1.00 84.44 186 GLN A O 1
ATOM 1486 N N . ASP A 1 187 ? 5.104 -5.759 19.213 1.00 77.25 187 ASP A N 1
ATOM 1487 C CA . ASP A 1 187 ? 4.478 -5.155 20.394 1.00 77.25 187 ASP A CA 1
ATOM 1488 C C . ASP A 1 187 ? 2.965 -5.462 20.519 1.00 77.25 187 ASP A C 1
ATOM 1490 O O . ASP A 1 187 ? 2.397 -5.260 21.596 1.00 77.25 187 ASP A O 1
ATOM 1494 N N . ILE A 1 188 ? 2.300 -5.912 19.443 1.00 68.38 188 ILE A N 1
ATOM 1495 C CA . ILE A 1 188 ? 0.838 -6.146 19.363 1.00 68.38 188 ILE A CA 1
ATOM 1496 C C . ILE A 1 188 ? 0.524 -7.623 19.176 1.00 68.38 188 ILE A C 1
ATOM 1498 O O . ILE A 1 188 ? -0.381 -8.107 19.894 1.00 68.38 188 ILE A O 1
#

Organism: NCBI:txid586396

Solvent-accessi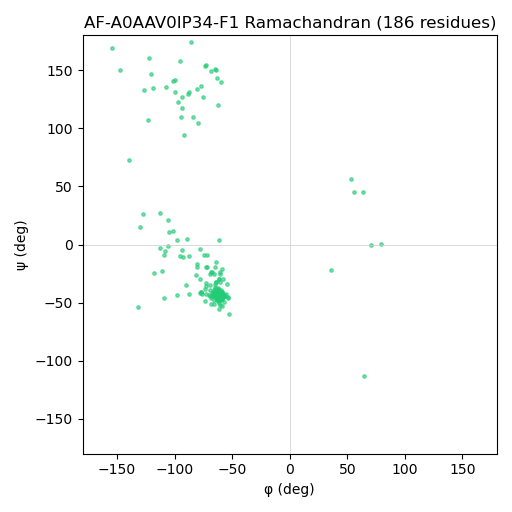ble surface area (backbone atoms only — not comparable to full-atom values): 10756 Å² total; per-residue (Å²): 94,78,50,67,53,77,76,37,78,43,79,53,78,88,46,71,72,54,43,46,44,44,68,60,76,41,22,87,82,60,63,51,44,78,89,40,66,44,43,32,62,71,31,69,70,30,70,42,90,84,54,22,47,73,44,76,66,49,52,51,55,49,46,49,44,44,69,70,56,66,27,71,70,48,52,56,70,45,42,67,54,49,53,52,45,50,50,54,50,53,51,52,52,61,60,47,68,78,50,96,63,87,78,64,61,68,60,52,52,52,51,44,52,52,51,43,48,39,37,70,73,72,69,43,68,64,68,62,102,52,29,68,59,57,44,54,50,48,54,54,50,52,54,50,48,56,49,38,57,70,52,92,49,39,49,63,27,38,62,94,48,30,68,50,28,57,74,74,40,52,48,59,55,49,54,49,52,43,51,53,51,54,51,53,67,72,76,107

InterPro domains:
  IPR001128 Cytochrome P450 [PF00067] (2-185)
  IPR036396 Cytochrome P450 superfamily [G3DSA:1.10.630.10] (1-188)
  IPR036396 Cytochrome P450 superfamily [SSF48264] (2-187)

Radius of gyration: 20.39 Å; Cα contacts (8 Å, |Δi|>4): 154; chains: 1; bounding box: 46×48×53 Å

Sequence (188 aa):
MSLKLGCTRVLVVSSARMAEEVMKTQDLVFCSRPSLTGPNHLSYDRRDISFGPYSAYWREIRKICVVHLFNSNRVQSFSPVREGEVSQMTERISRSSHGSNPLDLSEAMLSVTSRIICRTAFGTSLEGNHGVDLRSKLELMLRESEAMFTSFFFSDHFPSLGFLDRFTGMMSRLEKNCKELDTFYQDI

Nearest PDB structures (foldseek):
  6vby-assembly1_A  TM=8.590E-01  e=8.913E-04  Sorghum bicolor
  4nky-assembly1_A  TM=8.334E-01  e=8.454E-04  Homo sapiens
  6wr1-assembly2_B  TM=8.657E-01  e=3.168E-03  Homo sapiens
  4r21-assembly2_B  TM=7.905E-01  e=3.340E-03  Danio rerio
  3ruk-assembly3_C  TM=7.421E-01  e=5.097E-03  Homo sapiens

Foldseek 3Di:
DWDAQAPDIDDDDDDPVSCCCDCPVVNVVNVFADDDDLCCLQVVRQQDQPRHGDDPSNVVVVVCCCVPCVDPVNVVVLVVQLVVLVVVLVVVVVVCVVDPDDDDVVVSVVQSVVQSCCCSPVVDGCCPPCNVPLSVLVVVLVVLSVCSVPDDACCRRPVVCNVVCVVVCVVVSSVVSSVSVVVSVVVD

pLDDT: mean 90.24, std 9.83, range [43.31, 98.25]

Secondary structure (DSSP, 8-state):
-EEEETTEEEE---SHHHHHIIIIITHHHH-SPP--HHHHHHTTTT-STTTPPS-HHHHHHHHHHHHHTSSHHHHHHTHHHHHHHHHHHHHHHHHHTTSSSPP-HHHHHHHHHHHHHHHHHTS--TTSSSTTHHHHHHHHHHHHHHHHHH---HHHH-GGGTHHHHHTSHHHHHHHHHHHHHHHHHH-